Protein AF-0000000087154022 (afdb_homodimer)

Radius of gyration: 30.91 Å; Cα contacts (8 Å, |Δi|>4): 394; chains: 2; bounding box: 54×165×88 Å

Nearest PDB structures (foldseek):
  7bm8-assembly1_B  TM=8.061E-01  e=1.159E-06  Caulobacter vibrioides NA1000
  7nfu-assembly1_A  TM=8.076E-01  e=6.385E-06  Geobacillus thermoleovorans CCB_US3_UF5
  6sdk-assembly1_B  TM=8.048E-01  e=4.539E-06  Bacillus subtilis subsp. subtilis str. 168
  7bnk-assembly1_B  TM=8.200E-01  e=5.963E-06  Myxococcus xanthus DK 1622
  7bnr-assembly1_A  TM=8.023E-01  e=1.777E-05  Myxococcus xanthus DK 1622

Foldseek 3Di:
DPPPPPPPPPDPPPPPPPPPPPPPPPDDDFFDKDFFQQLQEDEDPVAPPDPDDDQDLQNVLVVCLVPNDPDAFEWEFDADPVRHGPSHIYGDDDVSVSVSVVVCVVVVNDPSRGTGMYGYDDPPPPSPPPPDVPVVPPPVPPPPPPD/DPPPPPPPPPPDPPPPPPPPPPPPPPDDDFFDKDFFQQLQEDEDPVAPPPPDDDDDLQNVLVVCLVPNDPDAFEWEFDADPVRHGPSHIYGDDDVSVSVSVVVCVVVVNDPSRGTGMYGYDDPPPPPPPPPDVPVVPPPVPPPPPPD

Structure (mmCIF, N/CA/C/O backbone):
data_AF-0000000087154022-model_v1
#
loop_
_entity.id
_entity.type
_entity.pdbx_description
1 polymer 'ParB-like N-terminal domain-containing protein'
#
loop_
_atom_site.group_PDB
_atom_site.id
_atom_site.type_symbol
_atom_site.label_atom_id
_atom_site.label_alt_id
_atom_site.label_comp_id
_atom_site.label_asym_id
_atom_site.label_entity_id
_atom_site.label_seq_id
_atom_site.pdbx_PDB_ins_code
_atom_site.Cartn_x
_atom_site.Cartn_y
_atom_site.Cartn_z
_atom_site.occupancy
_atom_site.B_iso_or_equiv
_atom_site.auth_seq_id
_atom_site.auth_comp_id
_atom_site.auth_asym_id
_atom_site.auth_atom_id
_atom_site.pdbx_PDB_model_num
ATOM 1 N N . MET A 1 1 ? -8.93 -79.75 -44.875 1 33.84 1 MET A N 1
ATOM 2 C CA . MET A 1 1 ? -8.398 -78.5 -45.312 1 33.84 1 MET A CA 1
ATOM 3 C C . MET A 1 1 ? -8.883 -77.375 -44.406 1 33.84 1 MET A C 1
ATOM 5 O O . MET A 1 1 ? -9.953 -76.75 -44.625 1 33.84 1 MET A O 1
ATOM 9 N N . PHE A 1 2 ? -8.703 -77.5 -43 1 45.97 2 PHE A N 1
ATOM 10 C CA . PHE A 1 2 ? -9.117 -76.75 -41.844 1 45.97 2 PHE A CA 1
ATOM 11 C C . PHE A 1 2 ? -8.492 -75.312 -41.875 1 45.97 2 PHE A C 1
ATOM 13 O O . PHE A 1 2 ? -7.277 -75.188 -41.719 1 45.97 2 PHE A O 1
ATOM 20 N N . SER A 1 3 ? -9.055 -74.438 -4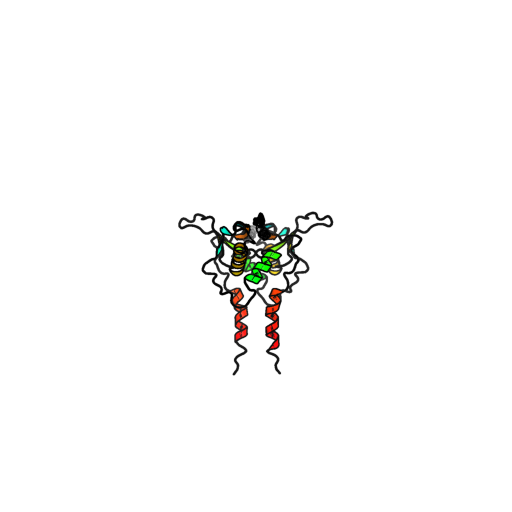2.781 1 42.81 3 SER A N 1
ATOM 21 C CA . SER A 1 3 ? -8.695 -73 -42.969 1 42.81 3 SER A CA 1
ATOM 22 C C . SER A 1 3 ? -8.703 -72.25 -41.625 1 42.81 3 SER A C 1
ATOM 24 O O . SER A 1 3 ? -9.734 -72.188 -40.969 1 42.81 3 SER A O 1
ATOM 26 N N . ASP A 1 4 ? -7.566 -72.312 -40.906 1 41 4 ASP A N 1
ATOM 27 C CA . ASP A 1 4 ? -7.211 -71.625 -39.688 1 41 4 ASP A CA 1
ATOM 28 C C . ASP A 1 4 ? -7.395 -70.062 -39.844 1 41 4 ASP A C 1
ATOM 30 O O . ASP A 1 4 ? -6.688 -69.438 -40.625 1 41 4 ASP A O 1
ATOM 34 N N . GLU A 1 5 ? -8.688 -69.625 -40.094 1 42.66 5 GLU A N 1
ATOM 35 C CA . GLU A 1 5 ? -8.922 -68.188 -40.125 1 42.66 5 GLU A CA 1
ATOM 36 C C . GLU A 1 5 ? -8.367 -67.5 -38.844 1 42.66 5 GLU A C 1
ATOM 38 O O . GLU A 1 5 ? -8.797 -67.812 -37.75 1 42.66 5 GLU A O 1
ATOM 43 N N . LEU A 1 6 ? -7.023 -67.375 -38.781 1 46.28 6 LEU A N 1
ATOM 44 C CA . LEU A 1 6 ? -6.348 -66.5 -37.781 1 46.28 6 LEU A CA 1
ATOM 45 C C . LEU A 1 6 ? -7.059 -65.125 -37.656 1 46.28 6 LEU A C 1
ATOM 47 O O . LEU A 1 6 ? -7.125 -64.375 -38.594 1 46.28 6 LEU A O 1
ATOM 51 N N . ARG A 1 7 ? -8.156 -65.062 -36.844 1 46.19 7 ARG A N 1
ATOM 52 C CA . ARG A 1 7 ? -8.781 -63.844 -36.438 1 46.19 7 ARG A CA 1
ATOM 53 C C . ARG A 1 7 ? -7.738 -62.844 -35.938 1 46.19 7 ARG A C 1
ATOM 55 O O . ARG A 1 7 ? -6.996 -63.125 -35 1 46.19 7 ARG A O 1
ATOM 62 N N . THR A 1 8 ? -7.141 -62.062 -36.875 1 45.94 8 THR A N 1
ATOM 63 C CA . THR A 1 8 ? -6.363 -60.875 -36.531 1 45.94 8 THR A CA 1
ATOM 64 C C . THR A 1 8 ? -7.066 -60.094 -35.438 1 45.94 8 THR A C 1
ATOM 66 O O . THR A 1 8 ? -8.219 -59.688 -35.594 1 45.94 8 THR A O 1
ATOM 69 N N . GLU A 1 9 ? -6.77 -60.375 -34.156 1 43.06 9 GLU A N 1
ATOM 70 C CA . GLU A 1 9 ? -7.176 -59.531 -33.062 1 43.06 9 GLU A CA 1
ATOM 71 C C . GLU A 1 9 ? -6.91 -58.062 -33.375 1 43.06 9 GLU A C 1
ATOM 73 O O . GLU A 1 9 ? -5.77 -57.656 -33.594 1 43.06 9 GLU A O 1
ATOM 78 N N . SER A 1 10 ? -7.84 -57.406 -34.156 1 44.88 10 SER A N 1
ATOM 79 C CA . SER A 1 10 ? -7.812 -55.969 -34.312 1 44.88 10 SER A CA 1
ATOM 80 C C . SER A 1 10 ? -7.406 -55.281 -33 1 44.88 10 SER A C 1
ATOM 82 O O . SER A 1 10 ? -7.953 -55.594 -31.953 1 44.88 10 SER A O 1
ATOM 84 N N . GLU A 1 11 ? -6.094 -54.906 -32.938 1 46.59 11 GLU A N 1
ATOM 85 C CA . GLU A 1 11 ? -5.578 -54.031 -31.906 1 46.59 11 GLU A CA 1
ATOM 86 C C . GLU A 1 11 ? -6.586 -52.938 -31.547 1 46.59 11 GLU A C 1
ATOM 88 O O . GLU A 1 11 ? -7.184 -52.344 -32.438 1 46.59 11 GLU 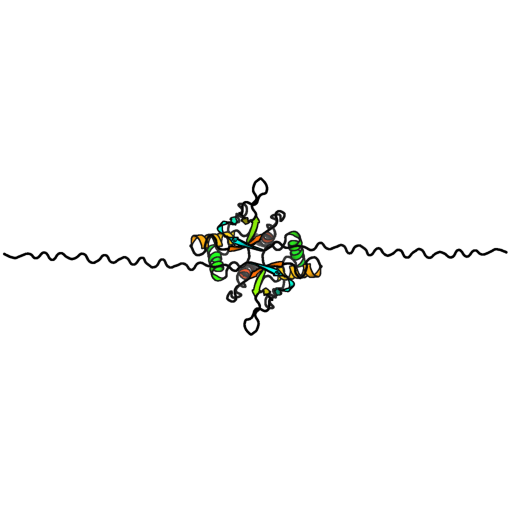A O 1
ATOM 93 N N . ALA A 1 12 ? -7.234 -53.031 -30.328 1 47.22 12 ALA A N 1
ATOM 94 C CA . ALA A 1 12 ? -8.102 -52.031 -29.703 1 47.22 12 ALA A CA 1
ATOM 95 C C . ALA A 1 12 ? -7.641 -50.625 -30.031 1 47.22 12 ALA A C 1
ATOM 97 O O . ALA A 1 12 ? -6.441 -50.375 -30.156 1 47.22 12 ALA A O 1
ATOM 98 N N . PRO A 1 13 ? -8.469 -49.875 -30.781 1 48.66 13 PRO A N 1
ATOM 99 C CA . PRO A 1 13 ? -8.117 -48.469 -31 1 48.66 13 PRO A CA 1
ATOM 100 C C . PRO A 1 13 ? -7.441 -47.812 -29.797 1 48.66 13 PRO A C 1
ATOM 102 O O . PRO A 1 13 ? -7.656 -48.25 -28.656 1 48.66 13 PRO A O 1
ATOM 105 N N . GLY A 1 14 ? -6.184 -47.375 -29.891 1 43.44 14 GLY A N 1
ATOM 106 C CA . GLY A 1 14 ? -5.453 -46.594 -28.906 1 43.44 14 GLY A CA 1
ATOM 107 C C . GLY A 1 14 ? -6.34 -45.656 -28.109 1 43.44 14 GLY A C 1
ATOM 108 O O . GLY A 1 14 ? -7.203 -45 -28.672 1 43.44 14 GLY A O 1
ATOM 109 N N . THR A 1 15 ? -6.918 -46.094 -26.984 1 45.91 15 THR A N 1
ATOM 110 C CA . THR A 1 15 ? -7.52 -45.125 -26.062 1 45.91 15 THR A CA 1
ATOM 111 C C . THR A 1 15 ? -6.75 -43.812 -26.062 1 45.91 15 THR A C 1
ATOM 113 O O . THR A 1 15 ? -5.566 -43.781 -25.734 1 45.91 15 THR A O 1
ATOM 116 N N . ARG A 1 16 ? -6.977 -42.938 -27.016 1 48.03 16 ARG A N 1
ATOM 117 C CA . ARG A 1 16 ? -6.469 -41.562 -26.844 1 48.03 16 ARG A CA 1
ATOM 118 C C . ARG A 1 16 ? -6.453 -41.188 -25.375 1 48.03 16 ARG A C 1
ATOM 120 O O . ARG A 1 16 ? -7.488 -41.219 -24.703 1 48.03 16 ARG A O 1
ATOM 127 N N . ARG A 1 17 ? -5.383 -41.5 -24.641 1 51.16 17 ARG A N 1
ATOM 128 C CA . ARG A 1 17 ? -5.273 -40.875 -23.344 1 51.16 17 ARG A CA 1
ATOM 129 C C . ARG A 1 17 ? -5.871 -39.469 -23.375 1 51.16 17 ARG A C 1
ATOM 131 O O . ARG A 1 17 ? -5.387 -38.594 -24.094 1 51.16 17 ARG A O 1
ATOM 138 N N . ARG A 1 18 ? -7.176 -39.25 -23.312 1 47.81 18 ARG A N 1
ATOM 139 C CA . ARG A 1 18 ? -7.73 -37.938 -23.047 1 47.81 18 ARG A CA 1
ATOM 140 C C . ARG A 1 18 ? -6.77 -37.094 -22.219 1 47.81 18 ARG A C 1
ATOM 142 O O . ARG A 1 18 ? -6.414 -37.469 -21.094 1 47.81 18 ARG A O 1
ATOM 149 N N . GLU A 1 19 ? -5.762 -36.406 -22.891 1 49.47 19 GLU A N 1
ATOM 150 C CA . GLU A 1 19 ? -5.031 -35.375 -22.141 1 49.47 19 GLU A CA 1
ATOM 151 C C . GLU A 1 19 ? -5.887 -34.781 -21.016 1 49.47 19 GLU A C 1
ATOM 153 O O . GLU A 1 19 ? -7.039 -34.406 -21.25 1 49.47 19 GLU A O 1
ATOM 158 N N . ALA A 1 20 ? -5.844 -35.375 -19.875 1 49.97 20 ALA A N 1
ATOM 159 C CA . ALA A 1 20 ? -6.512 -34.75 -18.719 1 49.97 20 ALA A CA 1
ATOM 160 C C . ALA A 1 20 ? -6.602 -33.25 -18.875 1 49.97 20 ALA A C 1
ATOM 162 O O . ALA A 1 20 ? -5.672 -32.594 -19.375 1 49.97 20 ALA A O 1
ATOM 163 N N . PRO A 1 21 ? -7.723 -32.625 -19.094 1 47.22 21 PRO A N 1
ATOM 164 C CA . PRO A 1 21 ? -7.801 -31.172 -19.141 1 47.22 21 PRO A CA 1
ATOM 165 C C . PRO A 1 21 ? -6.812 -30.5 -18.188 1 47.22 21 PRO A C 1
ATOM 167 O O . PRO A 1 21 ? -6.727 -30.875 -17.016 1 47.22 21 PRO A O 1
ATOM 170 N N . MET A 1 22 ? -5.547 -30.156 -18.531 1 47.22 22 MET A N 1
ATOM 171 C CA . MET A 1 22 ? -4.738 -29.281 -17.688 1 47.22 22 MET A CA 1
ATOM 172 C C . MET A 1 22 ? -5.621 -28.375 -16.844 1 47.22 22 MET A C 1
ATOM 174 O O . MET A 1 22 ? -6.512 -27.703 -17.375 1 47.22 22 MET A O 1
ATOM 178 N N . THR A 1 23 ? -6.094 -28.734 -15.742 1 50.97 23 THR A N 1
ATOM 179 C CA . THR A 1 23 ? -6.855 -27.906 -14.812 1 50.97 23 THR A CA 1
ATOM 180 C C . THR A 1 23 ? -6.461 -26.438 -14.953 1 50.97 23 THR A C 1
ATOM 182 O O . THR A 1 23 ? -5.289 -26.078 -14.82 1 50.97 23 THR A O 1
ATOM 185 N N . LYS A 1 24 ? -6.883 -25.672 -15.875 1 57.28 24 LYS A N 1
ATOM 186 C CA . LYS A 1 24 ? -6.734 -24.234 -16.109 1 57.28 24 LYS A CA 1
ATOM 187 C C . LYS A 1 24 ? -6.656 -23.469 -14.789 1 57.28 24 LYS A C 1
ATOM 189 O O . LYS A 1 24 ? -7.594 -23.5 -13.992 1 57.28 24 LYS A O 1
ATOM 194 N N . VAL A 1 25 ? -5.496 -23.422 -14.117 1 66.12 25 VAL A N 1
ATOM 195 C CA . VAL A 1 25 ? -5.348 -22.641 -12.898 1 66.12 25 VAL A CA 1
ATOM 196 C C . VAL A 1 25 ? -5.836 -21.219 -13.133 1 66.12 25 VAL A C 1
ATOM 198 O O . VAL A 1 25 ? -5.52 -20.609 -14.164 1 66.12 25 VAL A O 1
ATOM 201 N N . ASP A 1 26 ? -6.984 -20.875 -12.602 1 72.25 26 ASP A N 1
ATOM 202 C CA . ASP A 1 26 ? -7.535 -19.531 -12.688 1 72.25 26 ASP A CA 1
ATOM 203 C C . ASP A 1 26 ? -6.496 -18.484 -12.289 1 72.25 26 ASP A C 1
ATOM 205 O O . ASP A 1 26 ? -5.953 -18.531 -11.18 1 72.25 26 ASP A O 1
ATOM 209 N N . LYS A 1 27 ? -5.992 -17.719 -13.312 1 86.5 27 LYS A N 1
ATOM 210 C CA . LYS A 1 27 ? -5.035 -16.656 -13.031 1 86.5 27 LYS A CA 1
ATOM 211 C C . LYS A 1 27 ? -5.691 -15.516 -12.25 1 86.5 27 LYS A C 1
ATOM 213 O O . LYS A 1 27 ? -6.793 -15.078 -12.594 1 86.5 27 LYS A O 1
ATOM 218 N N . ILE A 1 28 ? -5.062 -15.18 -11.195 1 88.88 28 ILE A N 1
ATOM 219 C CA . ILE A 1 28 ? -5.629 -14.148 -10.328 1 88.88 28 ILE A CA 1
ATOM 220 C C . ILE A 1 28 ? -5.281 -12.766 -10.883 1 88.88 28 ILE A C 1
ATOM 222 O O . ILE A 1 28 ? -4.301 -12.617 -11.617 1 88.88 28 ILE A O 1
ATOM 226 N N . THR A 1 29 ? -6.188 -11.82 -10.617 1 92 29 THR A N 1
ATOM 227 C CA . THR A 1 29 ? -5.961 -10.398 -10.875 1 92 29 THR A CA 1
ATOM 228 C C . THR A 1 29 ? -5.922 -9.617 -9.562 1 92 29 THR A C 1
ATOM 230 O O . THR A 1 29 ? -6.836 -9.727 -8.742 1 92 29 THR A O 1
ATOM 233 N N . LEU A 1 30 ? -4.922 -8.898 -9.383 1 94.12 30 LEU A N 1
ATOM 234 C CA . LEU A 1 30 ? -4.785 -8.133 -8.148 1 94.12 30 LEU A CA 1
ATOM 235 C C . LEU A 1 30 ? -5.582 -6.832 -8.227 1 94.12 30 LEU A C 1
ATOM 237 O O . LEU A 1 30 ? -5.789 -6.293 -9.32 1 94.12 30 LEU A O 1
ATOM 241 N N . SER A 1 31 ? -6 -6.328 -7.059 1 94.5 31 SER A N 1
ATOM 242 C CA . SER A 1 31 ? -6.668 -5.031 -6.984 1 94.5 31 SER A CA 1
ATOM 243 C C . SER A 1 31 ? -5.754 -3.91 -7.465 1 94.5 31 SER A C 1
ATOM 245 O O . SER A 1 31 ? -4.559 -3.9 -7.156 1 94.5 31 SER A O 1
ATOM 247 N N . PRO A 1 32 ? -6.25 -3 -8.219 1 95.44 32 PRO A N 1
ATOM 248 C CA . PRO A 1 32 ? -5.422 -1.92 -8.758 1 95.44 32 PRO A CA 1
ATOM 249 C C . PRO A 1 32 ? -5.125 -0.829 -7.734 1 95.44 32 PRO A C 1
ATOM 251 O O . PRO A 1 32 ? -5.875 -0.669 -6.766 1 95.44 32 PRO A O 1
ATOM 254 N N . SER A 1 33 ? -4.047 -0.187 -7.953 1 96.75 33 SER A N 1
ATOM 255 C CA . SER A 1 33 ? -3.721 1.002 -7.172 1 96.75 33 SER A CA 1
ATOM 256 C C . SER A 1 33 ? -4.266 2.264 -7.832 1 96.75 33 SER A C 1
ATOM 258 O O . SER A 1 33 ? -4.441 2.307 -9.055 1 96.75 33 SER A O 1
ATOM 260 N N . ARG A 1 34 ? -4.625 3.25 -7.02 1 96.69 34 ARG A N 1
ATOM 261 C CA . ARG A 1 34 ? -5.117 4.539 -7.496 1 96.69 34 ARG A CA 1
ATOM 262 C C . ARG A 1 34 ? -4.777 5.652 -6.508 1 96.69 34 ARG A C 1
ATOM 264 O O . ARG A 1 34 ? -4.891 5.469 -5.297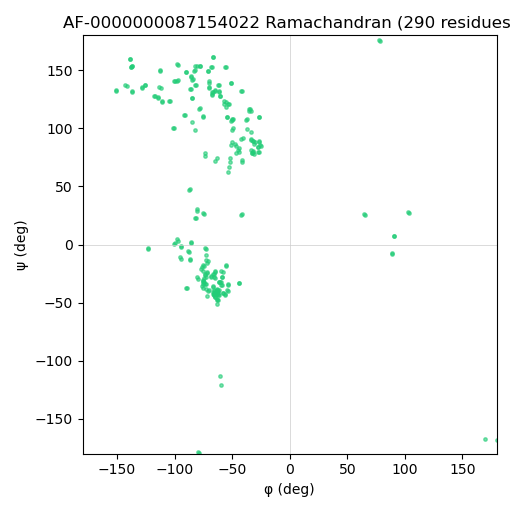 1 96.69 34 ARG A O 1
ATOM 271 N N . ASP A 1 35 ? -4.242 6.73 -7.012 1 98.12 35 ASP A N 1
ATOM 272 C CA . ASP A 1 35 ? -4.09 7.914 -6.176 1 98.12 35 ASP A CA 1
ATOM 273 C C . ASP A 1 35 ? -5.414 8.656 -6.027 1 98.12 35 ASP A C 1
ATOM 275 O O . ASP A 1 35 ? -5.98 9.133 -7.016 1 98.12 35 ASP A O 1
ATOM 279 N N . ILE A 1 36 ? -5.902 8.758 -4.906 1 98.19 36 ILE A N 1
ATOM 280 C CA . ILE A 1 36 ? -7.219 9.32 -4.637 1 98.19 36 ILE A CA 1
ATOM 281 C C . ILE A 1 36 ? -7.078 10.57 -3.77 1 98.19 36 ILE A C 1
ATOM 283 O O . ILE A 1 36 ? -6.395 10.547 -2.744 1 98.19 36 ILE A O 1
ATOM 287 N N . PRO A 1 37 ? -7.668 11.68 -4.203 1 98.5 37 PRO A N 1
ATOM 288 C CA . PRO A 1 37 ? -7.625 12.859 -3.332 1 98.5 37 PRO A CA 1
ATOM 289 C C . PRO A 1 37 ? -8.086 12.555 -1.909 1 98.5 37 PRO A C 1
ATOM 291 O O . PRO A 1 37 ? -9.062 11.828 -1.717 1 98.5 37 PRO A O 1
ATOM 294 N N . PHE A 1 38 ? -7.387 13.125 -0.925 1 98.06 38 PHE A N 1
ATOM 295 C CA . PHE A 1 38 ? -7.68 12.812 0.469 1 98.06 38 PHE A CA 1
ATOM 296 C C . PHE A 1 38 ? -9.125 13.156 0.813 1 98.06 38 PHE A C 1
ATOM 298 O O . PHE A 1 38 ? -9.773 12.438 1.574 1 98.06 38 PHE A O 1
ATOM 305 N N . ASN A 1 39 ? -9.656 14.18 0.262 1 98.06 39 ASN A N 1
ATOM 306 C CA . ASN A 1 39 ? -11 14.641 0.604 1 98.06 39 ASN A CA 1
ATOM 307 C C . ASN A 1 39 ? -12.07 13.711 0.031 1 98.06 39 ASN A C 1
ATOM 309 O O . ASN A 1 39 ? -13.258 13.898 0.288 1 98.06 39 ASN A O 1
ATOM 313 N N . LYS A 1 40 ? -11.688 12.711 -0.715 1 98.19 40 LYS A N 1
ATOM 314 C CA . LYS A 1 40 ? -12.625 11.703 -1.217 1 98.19 40 LYS A CA 1
ATOM 315 C C . LYS A 1 40 ? -12.57 10.438 -0.374 1 98.19 40 LYS A C 1
ATOM 317 O O . LYS A 1 40 ? -13.273 9.461 -0.659 1 98.19 40 LYS A O 1
ATOM 322 N N . LEU A 1 41 ? -11.75 10.43 0.626 1 97.25 41 LEU A N 1
ATOM 323 C CA . LEU A 1 41 ? -11.609 9.289 1.517 1 97.25 41 LEU A CA 1
ATOM 324 C C . LEU A 1 41 ? -12.391 9.5 2.811 1 97.25 41 LEU A C 1
ATOM 326 O O . LEU A 1 41 ? -12.398 10.609 3.355 1 97.25 41 LEU A O 1
ATOM 330 N N . VAL A 1 42 ? -13.023 8.398 3.283 1 94.44 42 VAL A N 1
ATOM 331 C CA . VAL A 1 42 ? -13.727 8.453 4.559 1 94.44 42 VAL A CA 1
ATOM 332 C C . VAL A 1 42 ? -13.422 7.191 5.367 1 94.44 42 VAL A C 1
ATOM 334 O O . VAL A 1 42 ? -13.398 6.086 4.82 1 94.44 42 VAL A O 1
ATOM 337 N N . LEU A 1 43 ? -13.078 7.406 6.605 1 91.38 43 LEU A N 1
ATOM 338 C CA . LEU A 1 43 ? -12.797 6.281 7.492 1 91.38 43 LEU A CA 1
ATOM 339 C C . LEU A 1 43 ? -14.078 5.52 7.824 1 91.38 43 LEU A C 1
ATOM 341 O O . LEU A 1 43 ? -15.102 6.129 8.141 1 91.38 43 LEU A O 1
ATOM 345 N N . SER A 1 44 ? -13.883 4.176 7.734 1 83.75 44 SER A N 1
ATOM 346 C CA . SER A 1 44 ? -15.047 3.377 8.102 1 83.75 44 SER A CA 1
ATOM 347 C C . SER A 1 44 ? -15.312 3.455 9.602 1 83.75 44 SER A C 1
ATOM 349 O O . SER A 1 44 ? -14.383 3.598 10.398 1 83.75 44 SER A O 1
ATOM 351 N N . GLN A 1 45 ? -16.562 3.533 9.984 1 68.44 45 GLN A N 1
ATOM 352 C CA . GLN A 1 45 ? -16.984 3.613 11.375 1 68.44 45 GLN A CA 1
ATOM 353 C C . GLN A 1 45 ? -16.5 2.402 12.164 1 68.44 45 GLN A C 1
ATOM 355 O O . GLN A 1 45 ? -16.344 2.479 13.391 1 68.44 45 GLN A O 1
ATOM 360 N N . SER A 1 46 ? -16.312 1.313 11.578 1 62.38 46 SER A N 1
ATOM 361 C CA . SER A 1 46 ? -15.891 0.09 12.25 1 62.38 46 SER A CA 1
ATOM 362 C C . SER A 1 46 ? -14.406 0.144 12.609 1 62.38 46 SER A C 1
ATOM 364 O O . SER A 1 46 ? -13.938 -0.635 13.445 1 62.38 46 SER A O 1
ATOM 366 N N . ASN A 1 47 ? -13.672 0.946 12.062 1 56.19 47 ASN A N 1
ATOM 367 C CA . ASN A 1 47 ? -12.234 1.017 12.305 1 56.19 47 ASN A CA 1
ATOM 368 C C . ASN A 1 47 ? -11.914 1.913 13.5 1 56.19 47 ASN A C 1
ATOM 370 O O . ASN A 1 47 ? -11.43 3.035 13.328 1 56.19 47 ASN A O 1
ATOM 374 N N . MET A 1 48 ? -12.641 1.686 14.586 1 52.22 48 MET A N 1
ATOM 375 C CA . MET A 1 48 ? -12.406 2.469 15.797 1 52.22 48 MET A CA 1
ATOM 376 C C . MET A 1 48 ? -11.234 1.911 16.594 1 52.22 48 MET A C 1
ATOM 378 O O . MET A 1 48 ? -11.422 1.274 17.625 1 52.22 48 MET A O 1
ATOM 382 N N . ARG A 1 49 ? -10.32 1.148 15.898 1 52.19 49 ARG A N 1
ATOM 383 C CA . ARG A 1 49 ? -9.344 0.666 16.875 1 52.19 49 ARG A CA 1
ATOM 384 C C . ARG A 1 49 ? -8.734 1.822 17.656 1 52.19 49 ARG A C 1
ATOM 386 O O . ARG A 1 49 ? -8.328 2.832 17.078 1 52.19 49 ARG A O 1
ATOM 393 N N . ARG A 1 50 ? -9.195 1.774 18.953 1 48.72 50 ARG A N 1
ATOM 394 C CA . ARG A 1 50 ? -8.656 2.666 19.969 1 48.72 50 ARG A CA 1
ATOM 395 C C . ARG A 1 50 ? -7.137 2.637 19.969 1 48.72 50 ARG A C 1
ATOM 397 O O . ARG A 1 50 ? -6.527 1.572 19.844 1 48.72 50 ARG A O 1
ATOM 404 N N . VAL A 1 51 ? -6.586 3.598 19.344 1 50.97 51 VAL A N 1
ATOM 405 C CA . VAL A 1 51 ? -5.141 3.771 19.422 1 50.97 51 VAL A CA 1
ATOM 406 C C . VAL A 1 51 ? -4.66 3.539 20.844 1 50.97 51 VAL A C 1
ATOM 408 O O . VAL A 1 51 ? -5.047 4.27 21.766 1 50.97 51 VAL A O 1
ATOM 411 N N . LYS A 1 52 ? -4.727 2.195 21.219 1 49.38 52 LYS A N 1
ATOM 412 C CA . LYS A 1 52 ? -4.121 2.127 22.547 1 49.38 52 LYS A CA 1
ATOM 413 C C . LYS A 1 52 ? -2.666 2.59 22.5 1 49.38 52 LYS A C 1
ATOM 415 O O . LYS A 1 52 ? -2.359 3.717 22.906 1 49.38 52 LYS A O 1
ATOM 420 N N . ALA A 1 53 ? -1.639 1.358 22.812 1 49.19 53 ALA A N 1
ATOM 421 C CA . ALA A 1 53 ? -0.195 1.333 23.031 1 49.19 53 ALA A CA 1
ATOM 422 C C . ALA A 1 53 ? 0.562 1.273 21.703 1 49.19 53 ALA A C 1
ATOM 424 O O . ALA A 1 53 ? 0.219 0.485 20.828 1 49.19 53 ALA A O 1
ATOM 425 N N . GLY A 1 54 ? 1.248 2.453 21.188 1 58.19 54 GLY A N 1
ATOM 426 C CA . GLY A 1 54 ? 2.143 2.535 20.047 1 58.19 54 GLY A CA 1
ATOM 427 C C . GLY A 1 54 ? 2.473 3.961 19.641 1 58.19 54 GLY A C 1
ATOM 428 O O . GLY A 1 54 ? 2.389 4.875 20.469 1 58.19 54 GLY A O 1
ATOM 429 N N . ILE A 1 55 ? 3.088 4.062 18.391 1 67 55 ILE A N 1
ATOM 430 C CA . ILE A 1 55 ? 3.428 5.367 17.828 1 67 55 ILE A CA 1
ATOM 431 C C . ILE A 1 55 ? 2.189 6.258 17.812 1 67 55 ILE A C 1
ATOM 433 O O . ILE A 1 55 ? 1.087 5.793 17.516 1 67 55 ILE A O 1
ATOM 437 N N . SER A 1 56 ? 2.357 7.273 18.453 1 87.56 56 SER A N 1
ATOM 438 C CA . SER A 1 56 ? 1.265 8.242 18.422 1 87.56 56 SER A CA 1
ATOM 439 C C . SER A 1 56 ? 0.917 8.641 16.984 1 87.56 56 SER A C 1
ATOM 441 O O . SER A 1 56 ? 1.724 8.453 16.078 1 87.56 56 SER A O 1
ATOM 443 N N . ILE A 1 57 ? -0.26 9.008 16.781 1 92.38 57 ILE A N 1
ATOM 444 C CA . ILE A 1 57 ? -0.712 9.516 15.492 1 92.38 57 ILE A CA 1
ATOM 445 C C . ILE A 1 57 ? 0.193 10.664 15.047 1 92.38 57 ILE A C 1
ATOM 447 O O . ILE A 1 57 ? 0.504 10.789 13.859 1 92.38 57 ILE A O 1
ATOM 451 N N . GLU A 1 58 ? 0.637 11.406 16.031 1 93.75 58 GLU A N 1
ATOM 452 C CA . GLU A 1 58 ? 1.524 12.531 15.75 1 93.75 58 GLU A CA 1
ATOM 453 C C . GLU A 1 58 ? 2.865 12.047 15.203 1 93.75 58 GLU A C 1
ATOM 455 O O . GLU A 1 58 ? 3.398 12.625 14.25 1 93.75 58 GLU A O 1
ATOM 460 N N . GLN A 1 59 ? 3.305 11.062 15.805 1 93.94 59 GLN A N 1
ATOM 461 C CA . GLN A 1 59 ? 4.57 10.5 15.352 1 93.94 59 GLN A CA 1
ATOM 462 C C . GLN A 1 59 ? 4.438 9.898 13.953 1 93.94 59 GLN A C 1
ATOM 464 O O . GLN A 1 59 ? 5.336 10.039 13.125 1 93.94 59 GLN A O 1
ATOM 469 N N . LEU A 1 60 ? 3.389 9.281 13.797 1 93.19 60 LEU A N 1
ATOM 470 C CA . LEU A 1 60 ? 3.146 8.719 12.477 1 93.19 60 LEU A CA 1
ATOM 471 C C . LEU A 1 60 ? 3.004 9.812 11.43 1 93.19 60 LEU A C 1
ATOM 473 O O . LEU A 1 60 ? 3.551 9.711 10.328 1 93.19 60 LEU A O 1
ATOM 477 N N . ALA A 1 61 ? 2.311 10.844 11.742 1 95.44 61 ALA A N 1
ATOM 478 C CA . ALA A 1 61 ? 2.16 11.984 10.844 1 95.44 61 ALA A CA 1
ATOM 479 C C . ALA A 1 61 ? 3.52 12.57 10.477 1 95.44 61 ALA A C 1
ATOM 481 O O . ALA A 1 61 ? 3.77 12.891 9.312 1 95.44 61 ALA A O 1
ATOM 482 N N . GLU A 1 62 ? 4.336 12.648 11.461 1 94.06 62 GLU A N 1
ATOM 483 C CA . GLU A 1 62 ? 5.672 13.18 11.211 1 94.06 62 GLU A CA 1
ATOM 484 C C . GLU A 1 62 ? 6.465 12.258 10.289 1 94.06 62 GLU A C 1
ATOM 486 O O . GLU A 1 62 ? 7.172 12.727 9.391 1 94.06 62 GLU A O 1
ATOM 491 N N . SER A 1 63 ? 6.289 10.969 10.523 1 93.06 63 SER A N 1
ATOM 492 C CA . SER A 1 63 ? 6.957 9.992 9.664 1 93.06 63 SER A CA 1
ATOM 493 C C . SER A 1 63 ? 6.48 10.117 8.219 1 93.06 63 SER A C 1
ATOM 495 O O . SER A 1 63 ? 7.289 10.102 7.293 1 93.06 63 SER A O 1
ATOM 497 N N . ILE A 1 64 ? 5.266 10.336 8.047 1 93.94 64 ILE A N 1
ATOM 498 C CA . ILE A 1 64 ? 4.688 10.445 6.707 1 93.94 64 ILE A CA 1
ATOM 499 C C . ILE A 1 64 ? 5.148 11.742 6.051 1 93.94 64 ILE A C 1
ATOM 501 O O . ILE A 1 64 ? 5.457 11.773 4.859 1 93.94 64 ILE A O 1
ATOM 505 N N . ALA A 1 65 ? 5.191 12.75 6.852 1 93.44 65 ALA A N 1
ATOM 506 C CA . ALA A 1 65 ? 5.652 14.039 6.328 1 93.44 65 ALA A CA 1
ATOM 507 C C . ALA A 1 65 ? 7.086 13.938 5.824 1 93.44 65 ALA A C 1
ATOM 509 O O . ALA A 1 65 ? 7.449 14.578 4.832 1 93.44 65 ALA A O 1
ATOM 510 N N . GLN A 1 66 ? 7.852 13.125 6.418 1 90.38 66 GLN A N 1
ATOM 511 C CA . GLN A 1 66 ? 9.266 13.031 6.09 1 90.38 66 GLN A CA 1
ATOM 512 C C . GLN A 1 66 ? 9.508 12.008 4.98 1 90.38 66 GLN A C 1
ATOM 514 O O . GLN A 1 66 ? 10.312 12.234 4.078 1 90.38 66 GLN A O 1
ATOM 519 N N . ARG A 1 67 ? 8.75 10.914 5.023 1 89.38 67 ARG A N 1
ATOM 520 C CA . ARG A 1 67 ?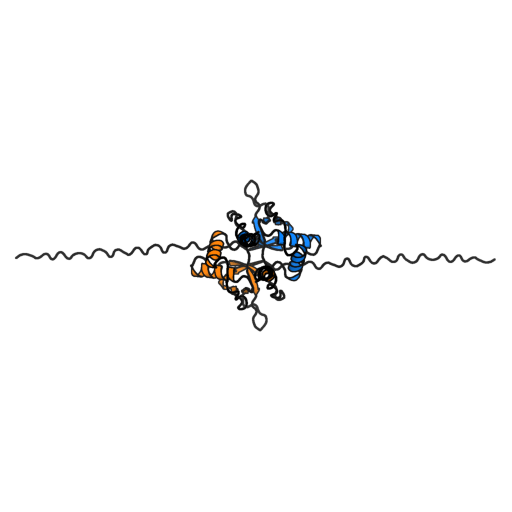 9.109 9.789 4.168 1 89.38 67 ARG A CA 1
ATOM 521 C C . ARG A 1 67 ? 7.941 9.406 3.26 1 89.38 67 ARG A C 1
ATOM 523 O O . ARG A 1 67 ? 8.07 8.516 2.418 1 89.38 67 ARG A O 1
ATOM 530 N N . SER A 1 68 ? 6.848 10.055 3.426 1 93.31 68 SER A N 1
ATOM 531 C CA . SER A 1 68 ? 5.633 9.727 2.686 1 93.31 68 SER A CA 1
ATOM 532 C C . SER A 1 68 ? 4.949 8.492 3.258 1 93.31 68 SER A C 1
ATOM 534 O O . SER A 1 68 ? 5.422 7.914 4.238 1 93.31 68 SER A O 1
ATOM 536 N N . LEU A 1 69 ? 3.842 8.195 2.725 1 93.06 69 LEU A N 1
ATOM 537 C CA . LEU A 1 69 ? 3.092 7 3.09 1 93.06 69 LEU A CA 1
ATOM 538 C C . LEU A 1 69 ? 3.736 5.754 2.496 1 93.06 69 LEU A C 1
ATOM 540 O O . LEU A 1 69 ? 3.67 5.535 1.283 1 93.06 69 LEU A O 1
ATOM 544 N N . LEU A 1 70 ? 4.305 4.926 3.264 1 87.56 70 LEU A N 1
ATOM 545 C CA . LEU A 1 70 ? 5.035 3.75 2.797 1 87.56 70 LEU A CA 1
ATOM 546 C C . LEU A 1 70 ? 4.074 2.646 2.369 1 87.56 70 LEU A C 1
ATOM 548 O O . LEU A 1 70 ? 4.371 1.886 1.444 1 87.56 70 LEU A O 1
ATOM 552 N N . GLN A 1 71 ? 3.029 2.594 3.09 1 89.69 71 GLN A N 1
ATOM 553 C CA . GLN A 1 71 ? 1.985 1.641 2.727 1 89.69 71 GLN A CA 1
ATOM 554 C C . GLN A 1 71 ? 0.712 2.359 2.289 1 89.69 71 GLN A C 1
ATOM 556 O O . GLN A 1 71 ? 0.312 3.352 2.902 1 89.69 71 GLN A O 1
ATOM 561 N N . SER A 1 72 ? 0.187 1.868 1.247 1 95.5 72 SER A N 1
ATOM 562 C CA . SER A 1 72 ? -1.045 2.453 0.728 1 95.5 72 SER A CA 1
ATOM 563 C C . SER A 1 72 ? -2.211 2.223 1.683 1 95.5 72 SER A C 1
ATOM 565 O O . SER A 1 72 ? -2.137 1.367 2.566 1 95.5 72 SER A O 1
ATOM 567 N N . LEU A 1 73 ? -3.25 2.988 1.534 1 94.5 73 LEU A N 1
ATOM 568 C CA . LEU A 1 73 ? -4.531 2.684 2.16 1 94.5 73 LEU A CA 1
ATOM 569 C C . LEU A 1 73 ? -5.336 1.713 1.304 1 94.5 73 LEU A C 1
ATOM 571 O O . LEU A 1 73 ? -5.316 1.797 0.074 1 94.5 73 LEU A O 1
ATOM 575 N N . ASN A 1 74 ? -6.012 0.82 1.95 1 93.06 74 ASN A N 1
ATOM 576 C CA . ASN A 1 74 ? -7.047 0.04 1.28 1 93.06 74 ASN A CA 1
ATOM 577 C C . ASN A 1 74 ? -8.391 0.765 1.29 1 93.06 74 ASN A C 1
ATOM 579 O O . ASN A 1 74 ? -8.805 1.292 2.322 1 93.06 74 ASN A O 1
ATOM 583 N N . VAL A 1 75 ? -8.992 0.75 0.112 1 94.75 75 VAL A N 1
ATOM 584 C CA . VAL A 1 75 ? -10.242 1.512 0.066 1 94.75 75 VAL A CA 1
ATOM 585 C C . VAL A 1 75 ? -11.289 0.742 -0.734 1 94.75 75 VAL A C 1
ATOM 587 O O . VAL A 1 75 ? -10.953 -0.151 -1.515 1 94.75 75 VAL A O 1
ATOM 590 N N . ARG A 1 76 ? -12.523 1.113 -0.495 1 92.81 76 ARG A N 1
ATOM 591 C CA . ARG A 1 76 ? -13.672 0.624 -1.246 1 92.81 76 ARG A CA 1
ATOM 592 C C . ARG A 1 76 ? -14.523 1.779 -1.757 1 92.81 76 ARG A C 1
ATOM 594 O O . ARG A 1 76 ? -14.781 2.738 -1.026 1 92.81 76 ARG A O 1
ATOM 601 N N . ALA A 1 77 ? -14.859 1.59 -2.965 1 94 77 ALA A N 1
ATOM 602 C CA . ALA A 1 77 ? -15.75 2.617 -3.502 1 94 77 ALA A CA 1
ATOM 603 C C . ALA A 1 77 ? -17.094 2.605 -2.783 1 94 77 ALA A C 1
ATOM 605 O O . ALA A 1 77 ? -17.672 1.54 -2.527 1 94 77 ALA A O 1
ATOM 606 N N . VAL A 1 78 ? -17.547 3.73 -2.4 1 93.25 78 VAL A N 1
ATOM 607 C CA . VAL A 1 78 ? -18.875 3.855 -1.8 1 93.25 78 VAL A CA 1
ATOM 608 C C . VAL A 1 78 ? -19.922 3.98 -2.896 1 93.25 78 VAL A C 1
ATOM 610 O O . VAL A 1 78 ? -19.781 4.793 -3.814 1 93.25 78 VAL A O 1
ATOM 613 N N . VAL A 1 79 ? -20.891 3.137 -2.834 1 91.44 79 VAL A N 1
ATOM 614 C CA . VAL A 1 79 ? -21.969 3.166 -3.826 1 91.44 79 VAL A CA 1
ATOM 615 C C . VAL A 1 79 ? -23.281 3.588 -3.164 1 91.44 79 VAL A C 1
ATOM 617 O O . VAL A 1 79 ? -23.469 3.387 -1.963 1 91.44 79 VAL A O 1
ATOM 620 N N . ASP A 1 80 ? -24.094 4.23 -3.92 1 91.31 80 ASP A N 1
ATOM 621 C CA . ASP A 1 80 ? -25.391 4.621 -3.398 1 91.31 80 ASP A CA 1
ATOM 622 C C . ASP A 1 80 ? -26.375 3.443 -3.404 1 91.31 80 ASP A C 1
ATOM 624 O O . ASP A 1 80 ? -25.969 2.309 -3.686 1 91.31 80 ASP A O 1
ATOM 628 N N . ALA A 1 81 ? -27.562 3.707 -2.975 1 90.69 81 ALA A N 1
ATOM 629 C CA . ALA A 1 81 ? -28.594 2.674 -2.832 1 90.69 81 ALA A CA 1
ATOM 630 C C . ALA A 1 81 ? -28.859 1.986 -4.168 1 90.69 81 ALA A C 1
ATOM 632 O O . ALA A 1 81 ? -29.266 0.822 -4.199 1 90.69 81 ALA A O 1
ATOM 633 N N . GLU A 1 82 ? -28.578 2.621 -5.27 1 90.94 82 GLU A N 1
ATOM 634 C CA . GLU A 1 82 ? -28.828 2.08 -6.605 1 90.94 82 GLU A CA 1
ATOM 635 C C . GLU A 1 82 ? -27.578 1.393 -7.16 1 90.94 82 GLU A C 1
ATOM 637 O O . GLU A 1 82 ? -27.609 0.828 -8.258 1 90.94 82 GLU A O 1
ATOM 642 N N . GLY A 1 83 ? -26.484 1.393 -6.422 1 87.12 83 GLY A N 1
ATOM 643 C CA . GLY A 1 83 ? -25.266 0.735 -6.852 1 87.12 83 GLY A CA 1
ATOM 644 C C . GLY A 1 83 ? -24.344 1.645 -7.645 1 87.12 83 GLY A C 1
ATOM 645 O O . GLY A 1 83 ? -23.359 1.188 -8.219 1 87.12 83 GLY A O 1
ATOM 646 N N . ASN A 1 84 ? -24.734 2.916 -7.668 1 89.38 84 ASN A N 1
ATOM 647 C CA . ASN A 1 84 ? -23.906 3.867 -8.406 1 89.38 84 ASN A CA 1
ATOM 648 C C . ASN A 1 84 ? -22.766 4.41 -7.543 1 89.38 84 ASN A C 1
ATOM 650 O O . ASN A 1 84 ? -22.953 4.648 -6.348 1 89.38 84 ASN A O 1
ATOM 654 N N . ALA A 1 85 ? -21.656 4.637 -8.219 1 89.31 85 ALA A N 1
ATOM 655 C CA . ALA A 1 85 ? -20.5 5.176 -7.512 1 89.31 85 ALA A CA 1
ATOM 656 C C . ALA A 1 85 ? -20.766 6.609 -7.051 1 89.31 85 ALA A C 1
ATOM 658 O O . ALA A 1 85 ? -21.266 7.434 -7.816 1 89.31 85 ALA A O 1
ATOM 659 N N . THR A 1 86 ? -20.5 6.934 -5.777 1 93.25 86 THR A N 1
ATOM 660 C CA . THR A 1 86 ? -20.688 8.266 -5.215 1 93.25 86 THR A CA 1
ATOM 661 C C . THR A 1 86 ? -19.453 9.133 -5.449 1 93.25 86 THR A C 1
ATOM 663 O O . THR A 1 86 ? -19.5 10.352 -5.266 1 93.25 86 THR A O 1
ATOM 666 N N . GLY A 1 87 ? -18.344 8.484 -5.859 1 94.31 87 GLY A N 1
ATOM 667 C CA . GLY A 1 87 ? -17.094 9.203 -5.973 1 94.31 87 GLY A CA 1
ATOM 668 C C . GLY A 1 87 ? -16.281 9.203 -4.684 1 94.31 87 GLY A C 1
ATOM 669 O O . GLY A 1 87 ? -15.148 9.688 -4.656 1 94.31 87 GLY A O 1
ATOM 670 N N . MET A 1 88 ? -16.906 8.703 -3.664 1 96.44 88 MET A N 1
ATOM 671 C CA . MET A 1 88 ? -16.234 8.578 -2.375 1 96.44 88 MET A CA 1
ATOM 672 C C . MET A 1 88 ? -15.688 7.172 -2.176 1 96.44 88 MET A C 1
ATOM 674 O O . MET A 1 88 ? -16.141 6.227 -2.814 1 96.44 88 MET A O 1
ATOM 678 N N . TYR A 1 89 ? -14.695 7.117 -1.368 1 96.12 89 TYR A N 1
ATOM 679 C CA . TYR A 1 89 ? -14.086 5.844 -1.008 1 96.12 89 TYR A CA 1
ATOM 680 C C . TYR A 1 89 ? -14.039 5.668 0.506 1 96.12 89 TYR A C 1
ATOM 682 O O . TYR A 1 89 ? -13.719 6.609 1.236 1 96.12 89 TYR A O 1
ATOM 690 N N . GLU A 1 90 ? -14.359 4.5 0.925 1 93.88 90 GLU A N 1
ATOM 691 C CA . GLU A 1 90 ? -14.273 4.172 2.346 1 93.88 90 GLU A CA 1
ATOM 692 C C . GLU A 1 90 ? -12.969 3.447 2.668 1 93.88 90 GLU A C 1
ATOM 694 O O . GLU A 1 90 ? -12.484 2.646 1.867 1 93.88 90 GLU A O 1
ATOM 699 N N . VAL A 1 91 ? -12.383 3.756 3.807 1 93.5 91 VAL A N 1
ATOM 700 C CA . VAL A 1 91 ? -11.188 3.098 4.336 1 93.5 91 VAL A CA 1
ATOM 701 C C . VAL A 1 91 ? -11.586 2.102 5.422 1 93.5 91 VAL A C 1
ATOM 703 O O . VAL A 1 91 ? -11.781 2.48 6.578 1 93.5 91 VAL A O 1
ATOM 706 N N . PRO A 1 92 ? -11.641 0.853 5.082 1 86.88 92 PRO A N 1
ATOM 707 C CA . PRO A 1 92 ? -12.094 -0.13 6.07 1 86.88 92 PRO A CA 1
ATOM 708 C C . PRO A 1 92 ? -11.039 -0.431 7.133 1 86.88 92 PRO A C 1
ATOM 710 O O . PRO A 1 92 ? -11.375 -0.801 8.258 1 86.88 92 PRO A O 1
ATOM 713 N N . ALA A 1 93 ? -9.727 -0.351 6.719 1 83 93 ALA A N 1
ATOM 714 C CA . ALA A 1 93 ? -8.594 -0.574 7.613 1 83 93 ALA A CA 1
ATOM 715 C C . ALA A 1 93 ? -7.484 0.447 7.359 1 83 93 ALA A C 1
ATOM 717 O O . ALA A 1 93 ? -7.43 1.063 6.293 1 83 93 ALA A O 1
ATOM 718 N N . GLY A 1 94 ? -6.707 0.714 8.398 1 86 94 GLY A N 1
ATOM 719 C CA . GLY A 1 94 ? -5.672 1.729 8.281 1 86 94 GLY A CA 1
ATOM 720 C C . GLY A 1 94 ? -6.039 3.037 8.953 1 86 94 GLY A C 1
ATOM 721 O O . GLY A 1 94 ? -5.586 4.105 8.539 1 86 94 GLY A O 1
ATOM 722 N N . GLY A 1 95 ? -6.809 2.99 9.891 1 88.38 95 GLY A N 1
ATOM 723 C CA . GLY A 1 95 ? -7.297 4.164 10.602 1 88.38 95 GLY A CA 1
ATOM 724 C C . GLY A 1 95 ? -6.18 5.062 11.102 1 88.38 95 GLY A C 1
ATOM 725 O O . GLY A 1 95 ? -6.297 6.289 11.062 1 88.38 95 GLY A O 1
ATOM 726 N N . ARG A 1 96 ? -5.113 4.492 11.594 1 89.69 96 ARG A N 1
ATOM 727 C CA . ARG A 1 96 ? -4.016 5.309 12.094 1 89.69 96 ARG A CA 1
ATOM 728 C C . ARG A 1 96 ? -3.359 6.102 10.969 1 89.69 96 ARG A C 1
ATOM 730 O O . ARG A 1 96 ? -3.027 7.277 11.141 1 89.69 96 ARG A O 1
ATOM 737 N N . ARG A 1 97 ? -3.154 5.43 9.867 1 93.38 97 ARG A N 1
ATOM 738 C CA . ARG A 1 97 ? -2.594 6.129 8.711 1 93.38 97 ARG A CA 1
ATOM 739 C C . ARG A 1 97 ? -3.533 7.23 8.227 1 93.38 97 ARG A C 1
ATOM 741 O O . ARG A 1 97 ? -3.094 8.344 7.93 1 93.38 97 ARG A O 1
ATOM 748 N N . TYR A 1 98 ? -4.809 6.934 8.25 1 94.5 98 TYR A N 1
ATOM 749 C CA . TYR A 1 98 ? -5.801 7.926 7.84 1 94.5 98 TYR A CA 1
ATOM 750 C C . TYR A 1 98 ? -5.773 9.133 8.766 1 94.5 98 TYR A C 1
ATOM 752 O O . TYR A 1 98 ? -5.75 10.281 8.305 1 94.5 98 TYR A O 1
ATOM 760 N N . ARG A 1 99 ? -5.766 8.891 10.008 1 93.81 99 ARG A N 1
ATOM 761 C CA . ARG A 1 99 ? -5.789 9.961 11 1 93.81 99 ARG A CA 1
ATOM 762 C C . ARG A 1 99 ? -4.5 10.773 10.953 1 93.81 99 ARG A C 1
ATOM 764 O O . ARG A 1 99 ? -4.52 11.984 11.203 1 93.81 99 ARG A O 1
ATOM 771 N N . ALA A 1 100 ? -3.449 10.078 10.703 1 95.5 100 ALA A N 1
ATOM 772 C CA . ALA A 1 100 ? -2.191 10.797 10.539 1 95.5 100 ALA A CA 1
ATOM 773 C C . ALA A 1 100 ? -2.266 11.773 9.359 1 95.5 100 ALA A C 1
ATOM 775 O O . ALA A 1 100 ? -1.811 12.914 9.461 1 95.5 100 ALA A O 1
ATOM 776 N N . LEU A 1 101 ? -2.818 11.336 8.273 1 96.75 101 LEU A N 1
ATOM 777 C CA . LEU A 1 101 ? -3.01 12.211 7.125 1 96.75 101 LEU A CA 1
ATOM 778 C C . LEU A 1 101 ? -3.963 13.352 7.461 1 96.75 101 LEU A C 1
ATOM 780 O O . LEU A 1 101 ? -3.729 14.5 7.066 1 96.75 101 LEU A O 1
ATOM 784 N N . GLU A 1 102 ? -4.992 12.992 8.148 1 96 102 GLU A N 1
ATOM 785 C CA . GLU A 1 102 ? -5.941 14.008 8.602 1 96 102 GLU A CA 1
ATOM 786 C C . GLU A 1 102 ? -5.246 15.086 9.43 1 96 102 GLU A C 1
ATOM 788 O O . GLU A 1 102 ? -5.512 16.281 9.25 1 96 102 GLU A O 1
ATOM 793 N N . LEU A 1 103 ? -4.375 14.672 10.273 1 95.56 103 LEU A N 1
ATOM 794 C CA . LEU A 1 103 ? -3.627 15.602 11.109 1 95.56 103 LEU A CA 1
ATOM 795 C C . LEU A 1 103 ? -2.76 16.516 10.258 1 95.56 103 LEU A C 1
ATOM 797 O O . LEU A 1 103 ? -2.689 17.734 10.516 1 95.56 103 LEU A O 1
ATOM 801 N N . LEU A 1 104 ? -2.135 15.969 9.258 1 97.12 104 LEU A N 1
ATOM 802 C CA . LEU A 1 104 ? -1.299 16.766 8.367 1 97.12 104 LEU A CA 1
ATOM 803 C C . LEU A 1 104 ? -2.133 17.812 7.633 1 97.12 104 LEU A C 1
ATOM 805 O O . LEU A 1 104 ? -1.685 18.938 7.43 1 97.12 104 LEU A O 1
ATOM 809 N N . VAL A 1 105 ? -3.322 17.438 7.238 1 96.94 105 VAL A N 1
ATOM 810 C CA . VAL A 1 105 ? -4.227 18.375 6.586 1 96.94 105 VAL A CA 1
ATOM 811 C C . VAL A 1 105 ? -4.621 19.484 7.566 1 96.94 105 VAL A C 1
ATOM 813 O O . VAL A 1 105 ? -4.598 20.672 7.223 1 96.94 105 VAL A O 1
ATOM 816 N N . LYS A 1 106 ? -4.957 19.094 8.773 1 95.88 106 LYS A N 1
ATOM 817 C CA . LYS A 1 106 ? -5.34 20.047 9.805 1 95.88 106 LYS A CA 1
ATOM 818 C C . LYS A 1 106 ? -4.207 21.031 10.094 1 95.88 106 LYS A C 1
ATOM 820 O O . LYS A 1 106 ? -4.449 22.203 10.375 1 95.88 106 LYS A O 1
ATOM 825 N N . GLN A 1 107 ? -3.037 20.594 9.977 1 95.06 107 GLN A N 1
ATOM 826 C CA . GLN A 1 107 ? -1.855 21.422 10.242 1 95.06 107 GLN A CA 1
ATOM 827 C C . GLN A 1 107 ? -1.458 22.219 9 1 95.06 107 GLN A C 1
ATOM 829 O O . GLN A 1 107 ? -0.431 22.906 9 1 95.06 107 GLN A O 1
ATOM 834 N N . LYS A 1 108 ? -2.232 22.062 7.973 1 95.38 108 LYS A N 1
ATOM 835 C CA . LYS A 1 108 ? -2.027 22.781 6.715 1 95.38 108 LYS A CA 1
ATOM 836 C C . LYS A 1 108 ? -0.715 22.359 6.059 1 95.38 108 LYS A C 1
ATOM 838 O O . LYS A 1 108 ? -0.106 23.156 5.328 1 95.38 108 LYS A O 1
ATOM 843 N N . ARG A 1 109 ? -0.279 21.141 6.371 1 95.62 109 ARG A N 1
ATOM 844 C CA . ARG A 1 109 ? 0.943 20.594 5.785 1 95.62 109 ARG A CA 1
ATOM 845 C C . ARG A 1 109 ? 0.631 19.75 4.559 1 95.62 109 ARG A C 1
ATOM 847 O O . ARG A 1 109 ? 1.538 19.359 3.822 1 95.62 109 ARG A O 1
ATOM 854 N N . MET A 1 110 ? -0.574 19.484 4.418 1 95.69 110 MET A N 1
ATOM 855 C CA . MET A 1 110 ? -1.042 18.703 3.273 1 95.69 110 MET A CA 1
ATOM 856 C C . MET A 1 110 ? -2.377 19.234 2.762 1 95.69 110 MET A C 1
ATOM 858 O O . MET A 1 110 ? -3.262 19.578 3.553 1 95.69 110 MET A O 1
ATOM 862 N N . ALA A 1 111 ? -2.459 19.328 1.464 1 96.75 111 ALA A N 1
ATOM 863 C CA . ALA A 1 111 ? -3.73 19.766 0.89 1 96.75 111 ALA A CA 1
ATOM 864 C C . ALA A 1 111 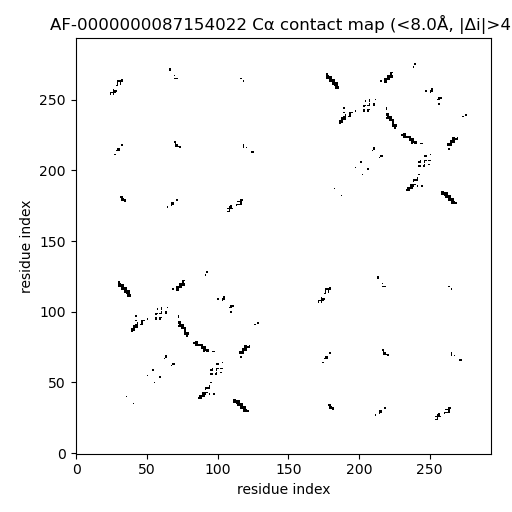? -4.797 18.688 1.044 1 96.75 111 ALA A C 1
ATOM 866 O O . ALA A 1 111 ? -4.496 17.484 0.996 1 96.75 111 ALA A O 1
ATOM 867 N N . LYS A 1 112 ? -6.016 19.094 1.174 1 96.5 112 LYS A N 1
ATOM 868 C CA . LYS A 1 112 ? -7.125 18.141 1.245 1 96.5 112 LYS A CA 1
ATOM 869 C C . LYS A 1 112 ? -7.273 17.375 -0.064 1 96.5 112 LYS A C 1
ATOM 871 O O . LYS A 1 112 ? -7.832 16.266 -0.083 1 96.5 112 LYS A O 1
ATOM 876 N N . THR A 1 113 ? -6.781 17.953 -1.104 1 97 113 THR A N 1
ATOM 877 C CA . THR A 1 113 ? -6.926 17.344 -2.42 1 97 113 THR A CA 1
ATOM 878 C C . THR A 1 113 ? -5.668 16.562 -2.797 1 97 113 THR A C 1
ATOM 880 O O . THR A 1 113 ? -5.559 16.062 -3.912 1 97 113 THR A O 1
ATOM 883 N N . GLN A 1 114 ? -4.668 16.5 -1.877 1 96.62 114 GLN A N 1
ATOM 884 C CA . GLN A 1 114 ? -3.461 15.711 -2.133 1 96.62 114 GLN A CA 1
ATOM 885 C C . GLN A 1 114 ? -3.803 14.266 -2.465 1 96.62 114 GLN A C 1
ATOM 887 O O . GLN A 1 114 ? -4.551 13.617 -1.732 1 96.62 114 GLN A O 1
ATOM 892 N N . PRO A 1 115 ? -3.352 13.82 -3.639 1 97.69 115 PRO A N 1
ATOM 893 C CA . PRO A 1 115 ? -3.566 12.406 -3.951 1 97.69 115 PRO A CA 1
ATOM 894 C C . PRO A 1 115 ? -2.881 11.469 -2.957 1 97.69 115 PRO A C 1
ATOM 896 O O . PRO A 1 115 ? -1.705 11.664 -2.633 1 97.69 115 PRO A O 1
ATOM 899 N N . VAL A 1 116 ? -3.586 10.523 -2.482 1 98 116 VAL A N 1
ATOM 900 C CA . VAL A 1 116 ? -3.121 9.508 -1.545 1 98 116 VAL A CA 1
ATOM 901 C C . VAL A 1 116 ? -3.053 8.148 -2.242 1 98 116 VAL A C 1
ATOM 903 O O . VAL A 1 116 ? -4.023 7.719 -2.875 1 98 116 VAL A O 1
ATOM 906 N N . PRO A 1 117 ? -1.904 7.527 -2.234 1 97.62 117 PRO A N 1
ATOM 907 C CA . PRO A 1 117 ? -1.838 6.191 -2.824 1 97.62 117 PRO A CA 1
ATOM 908 C C . PRO A 1 117 ? -2.762 5.191 -2.129 1 97.62 117 PRO A C 1
ATOM 910 O O . PRO A 1 117 ? -2.662 4.996 -0.914 1 97.62 117 PRO A O 1
ATOM 913 N N . CYS A 1 118 ? -3.602 4.5 -2.883 1 97.62 118 CYS A N 1
ATOM 914 C CA . CYS A 1 118 ? -4.578 3.553 -2.355 1 97.62 118 CYS A CA 1
ATOM 915 C C . CYS A 1 118 ? -4.617 2.287 -3.203 1 97.62 118 CYS A C 1
ATOM 917 O O . CYS A 1 118 ? -4.195 2.295 -4.359 1 97.62 118 CYS A O 1
ATOM 919 N N . VAL A 1 119 ? -4.988 1.265 -2.604 1 96.38 119 VAL A N 1
ATOM 920 C CA . VAL A 1 119 ? -5.414 0.057 -3.305 1 96.38 119 VAL A CA 1
ATOM 921 C C . VAL A 1 119 ? -6.934 -0.062 -3.25 1 96.38 119 VAL A C 1
ATOM 923 O O . VAL A 1 119 ? -7.527 -0.038 -2.17 1 96.38 119 VAL A O 1
ATOM 926 N N . VAL A 1 120 ? -7.539 -0.144 -4.402 1 95.44 120 VAL A N 1
ATOM 927 C CA . VAL A 1 120 ? -9 -0.188 -4.473 1 95.44 120 VAL A CA 1
ATOM 928 C C . VAL A 1 120 ? -9.477 -1.639 -4.445 1 95.44 120 VAL A C 1
ATOM 930 O O . VAL A 1 120 ? -9.227 -2.396 -5.387 1 95.44 120 VAL A O 1
ATOM 933 N N . LEU A 1 121 ? -10.078 -1.918 -3.377 1 90.56 121 LEU A N 1
ATOM 934 C CA . LEU A 1 121 ? -10.578 -3.277 -3.197 1 90.56 121 LEU A CA 1
ATOM 935 C C . LEU A 1 121 ? -11.914 -3.465 -3.902 1 90.56 121 LEU A C 1
ATOM 937 O O . LEU A 1 121 ? -12.75 -2.553 -3.922 1 90.56 121 LEU A O 1
ATOM 941 N N . GLY A 1 122 ? -12.023 -4.633 -4.57 1 79.88 122 GLY A N 1
ATOM 942 C CA . GLY A 1 122 ? -13.289 -4.938 -5.227 1 79.88 122 GLY A CA 1
ATOM 943 C C . GLY A 1 122 ? -14.422 -5.188 -4.25 1 79.88 122 GLY A C 1
ATOM 944 O O . GLY A 1 122 ? -14.195 -5.328 -3.047 1 79.88 122 GLY A O 1
ATOM 945 N N . ALA A 1 123 ? -15.688 -4.922 -4.695 1 60.62 123 ALA A N 1
ATOM 946 C CA . ALA A 1 123 ? -16.906 -5.086 -3.908 1 60.62 123 ALA A CA 1
ATOM 947 C C . ALA A 1 123 ? -16.891 -6.406 -3.139 1 60.62 123 ALA A C 1
ATOM 949 O O . ALA A 1 123 ? -17.406 -6.484 -2.021 1 60.62 123 ALA A O 1
ATOM 950 N N . GLY A 1 124 ? -16.312 -7.426 -3.66 1 54.59 124 GLY A N 1
ATOM 951 C CA . GLY A 1 124 ? -16.422 -8.719 -3.006 1 54.59 124 GLY A CA 1
ATOM 952 C C . GLY A 1 124 ? -15.336 -8.953 -1.966 1 54.59 124 GLY A C 1
ATOM 953 O O . GLY A 1 124 ? -15.242 -10.039 -1.39 1 54.59 124 GLY A O 1
ATOM 954 N N . SER A 1 125 ? -14.383 -8.078 -1.832 1 53.28 125 SER A N 1
ATOM 955 C CA . SER A 1 125 ? -13.297 -8.359 -0.897 1 53.28 125 SER A CA 1
ATOM 956 C C . SER A 1 125 ? -13.758 -8.195 0.547 1 53.28 125 SER A C 1
ATOM 958 O O . SER A 1 125 ? -14.195 -7.113 0.947 1 53.28 125 SER A O 1
ATOM 960 N N . ALA A 1 126 ? -14.477 -9.188 1.099 1 42.12 126 ALA A N 1
ATOM 961 C CA . ALA A 1 126 ? -14.93 -9.188 2.486 1 42.12 126 ALA A CA 1
ATOM 962 C C . ALA A 1 126 ? -13.836 -8.688 3.422 1 42.12 126 ALA A C 1
ATOM 964 O O . ALA A 1 126 ? -12.648 -8.883 3.162 1 42.12 126 ALA A O 1
ATOM 965 N N . ASN A 1 127 ? -14.164 -7.766 4.332 1 44.81 127 ASN A N 1
ATOM 966 C CA . ASN A 1 127 ? -13.453 -7.129 5.441 1 44.81 127 ASN A CA 1
ATOM 967 C C . ASN A 1 127 ? -12.633 -8.141 6.238 1 44.81 127 ASN A C 1
ATOM 969 O O . ASN A 1 127 ? -13.055 -8.578 7.309 1 44.81 127 ASN A O 1
ATOM 973 N N . ARG A 1 128 ? -12.164 -9.25 5.793 1 40 128 ARG A N 1
ATOM 974 C CA . ARG A 1 128 ? -11.633 -10.094 6.859 1 40 128 ARG A CA 1
ATOM 975 C C . ARG A 1 128 ? -10.297 -9.562 7.359 1 40 128 ARG A C 1
ATOM 977 O O . ARG A 1 128 ? -9.234 -10.094 7 1 40 128 ARG A O 1
ATOM 984 N N . GLU A 1 129 ? -10.086 -8.398 7.23 1 40.38 129 GLU A N 1
ATOM 985 C CA . GLU A 1 129 ? -8.758 -8.016 7.691 1 40.38 129 GLU A CA 1
ATOM 986 C C . GLU A 1 129 ? -8.531 -8.453 9.141 1 40.38 129 GLU A C 1
ATOM 988 O O . GLU A 1 129 ? -7.48 -8.164 9.719 1 40.38 129 GLU A O 1
ATOM 993 N N . HIS A 1 130 ? -9.57 -8.773 9.977 1 38.41 130 HIS A N 1
ATOM 994 C CA . HIS A 1 130 ? -9.375 -8.562 11.406 1 38.41 130 HIS A CA 1
ATOM 995 C C . HIS A 1 130 ? -8.242 -9.43 11.945 1 38.41 130 HIS A C 1
ATOM 997 O O . HIS A 1 130 ? -7.59 -9.07 12.922 1 38.41 130 HIS A O 1
ATOM 1003 N N . GLY A 1 131 ? -8.133 -10.742 11.68 1 32.84 131 GLY A N 1
ATOM 1004 C CA . GLY A 1 131 ? -7.754 -11.68 12.727 1 32.84 131 GLY A CA 1
ATOM 1005 C C . GLY A 1 131 ? -6.262 -11.711 12.992 1 32.84 131 GLY A C 1
ATOM 1006 O O . GLY A 1 131 ? -5.801 -12.43 13.875 1 32.84 131 GLY A O 1
ATOM 1007 N N . SER A 1 132 ? -5.461 -11.414 11.922 1 35.88 132 SER A N 1
ATOM 1008 C CA . SER A 1 132 ? -4.172 -12.008 12.242 1 35.88 132 SER A CA 1
ATOM 1009 C C . SER A 1 132 ? -3.455 -11.211 13.328 1 35.88 132 SER A C 1
ATOM 1011 O O . SER A 1 132 ? -2.344 -11.562 13.734 1 35.88 132 SER A O 1
ATOM 1013 N N . ARG A 1 133 ? -3.75 -9.977 13.453 1 33.84 133 ARG A N 1
ATOM 1014 C CA . ARG A 1 133 ? -2.881 -9.328 14.43 1 33.84 133 ARG A CA 1
ATOM 1015 C C . ARG A 1 133 ? -3.121 -9.875 15.828 1 33.84 133 ARG A C 1
ATOM 1017 O O . ARG A 1 133 ? -2.465 -9.453 16.781 1 33.84 133 ARG A O 1
ATOM 1024 N N . SER A 1 134 ? -4.352 -10.406 16.078 1 32.44 134 SER A N 1
ATOM 1025 C CA . SER A 1 134 ? -4.691 -10.68 17.469 1 32.44 134 SER A CA 1
ATOM 1026 C C . SER A 1 134 ? -3.789 -11.766 18.062 1 32.44 134 SER A C 1
ATOM 1028 O O . SER A 1 134 ? -3.771 -11.977 19.266 1 32.44 134 SER A O 1
ATOM 1030 N N . LYS A 1 135 ? -3.314 -12.672 17.188 1 32.97 135 LYS A N 1
ATOM 1031 C CA . LYS A 1 135 ? -2.811 -13.828 17.906 1 32.97 135 LYS A CA 1
ATOM 1032 C C . LYS A 1 135 ? -1.5 -13.5 18.625 1 32.97 135 LYS A C 1
ATOM 1034 O O . LYS A 1 135 ? -0.958 -14.336 19.359 1 32.97 135 LYS A O 1
ATOM 1039 N N . LEU A 1 136 ? -0.911 -12.438 18.25 1 33.94 136 LEU A N 1
ATOM 1040 C CA . LEU A 1 136 ? 0.337 -12.25 18.984 1 33.94 136 LEU A CA 1
ATOM 1041 C C . LEU A 1 136 ? 0.068 -11.742 20.406 1 33.94 136 LEU A C 1
ATOM 1043 O O . LEU A 1 136 ? 0.984 -11.656 21.219 1 33.94 136 LEU A O 1
ATOM 1047 N N . ARG A 1 137 ? -1.159 -11.195 20.562 1 34.12 137 ARG A N 1
ATOM 1048 C CA . ARG A 1 137 ? -1.332 -10.617 21.891 1 34.12 137 ARG A CA 1
ATOM 1049 C C . ARG A 1 137 ? -1.495 -11.711 22.953 1 34.12 137 ARG A C 1
ATOM 1051 O O . ARG A 1 137 ? -1.177 -11.5 24.125 1 34.12 137 ARG A O 1
ATOM 1058 N N . ASN A 1 138 ? -2.141 -12.805 22.562 1 32.12 138 ASN A N 1
ATOM 1059 C CA . ASN A 1 138 ? -2.697 -13.547 23.688 1 32.12 138 ASN A CA 1
ATOM 1060 C C . ASN A 1 138 ? -1.61 -14.289 24.469 1 32.12 138 ASN A C 1
ATOM 1062 O O . ASN A 1 138 ? -1.877 -14.867 25.516 1 32.12 138 ASN A O 1
ATOM 1066 N N . ARG A 1 139 ? -0.498 -14.695 23.828 1 33 139 ARG A N 1
ATOM 1067 C CA . ARG A 1 139 ? 0.245 -15.633 24.672 1 33 139 ARG A CA 1
ATOM 1068 C C . ARG A 1 139 ? 0.916 -14.906 25.828 1 33 139 ARG A C 1
ATOM 1070 O O . ARG A 1 139 ? 1.553 -15.539 26.672 1 33 139 ARG A O 1
ATOM 1077 N N . ARG A 1 140 ? 0.902 -13.578 25.797 1 33.84 140 ARG A N 1
ATOM 1078 C CA . ARG A 1 140 ? 1.649 -13.055 26.938 1 33.84 140 ARG A CA 1
ATOM 1079 C C . ARG A 1 140 ? 0.884 -13.258 28.234 1 33.84 140 ARG A C 1
ATOM 1081 O O . ARG A 1 140 ? 1.46 -13.172 29.312 1 33.84 140 ARG A O 1
ATOM 1088 N N . GLY A 1 141 ? -0.487 -13.375 28.125 1 32.34 141 GLY A N 1
ATOM 1089 C CA . GLY A 1 141 ? -1.14 -13.297 29.422 1 32.34 141 GLY A CA 1
ATOM 1090 C C . GLY A 1 141 ? -0.851 -14.5 30.297 1 32.34 141 GLY A C 1
ATOM 1091 O O . GLY A 1 141 ? -1.262 -14.531 31.469 1 32.34 141 GLY A O 1
ATOM 1092 N N . TRP A 1 142 ? -0.568 -15.719 29.703 1 34 142 TRP A N 1
ATOM 1093 C CA . TRP A 1 142 ? -0.801 -16.812 30.625 1 34 142 TRP A CA 1
ATOM 1094 C C . TRP A 1 142 ? 0.31 -16.891 31.672 1 34 142 TRP A C 1
ATOM 1096 O O . TRP A 1 142 ? 0.15 -17.531 32.719 1 34 142 TRP A O 1
ATOM 1106 N N . ARG A 1 143 ? 1.571 -16.516 31.328 1 33.75 143 ARG A N 1
ATOM 1107 C CA . ARG A 1 143 ? 2.516 -17.078 32.281 1 33.75 143 ARG A CA 1
ATOM 1108 C C . ARG A 1 143 ? 2.471 -16.312 33.594 1 33.75 143 ARG A C 1
ATOM 1110 O O . ARG A 1 143 ? 3.199 -16.641 34.531 1 33.75 143 ARG A O 1
ATOM 1117 N N . ALA A 1 144 ? 2.033 -15.094 33.594 1 30.97 144 ALA A N 1
ATOM 1118 C CA . ALA A 1 144 ? 2.51 -14.391 34.781 1 30.97 144 ALA A CA 1
ATOM 1119 C C . ALA A 1 144 ? 1.799 -14.891 36.031 1 30.97 144 ALA A C 1
ATOM 1121 O O . ALA A 1 144 ? 2.303 -14.727 37.156 1 30.97 144 ALA A O 1
ATOM 1122 N N . ASN A 1 145 ? 0.466 -15.055 35.938 1 28.55 145 ASN A N 1
ATOM 1123 C CA . ASN A 1 145 ? -0.112 -14.914 37.25 1 28.55 145 ASN A CA 1
ATOM 1124 C C . ASN A 1 145 ? 0.033 -16.188 38.062 1 28.55 145 ASN A C 1
ATOM 1126 O O . ASN A 1 145 ? -0.81 -17.078 38 1 28.55 145 ASN A O 1
ATOM 1130 N N . SER A 1 146 ? 1.065 -17.078 37.875 1 30.05 146 SER A N 1
ATOM 1131 C CA . SER A 1 146 ? 1.067 -18.031 38.969 1 30.05 146 SER A CA 1
ATOM 1132 C C . SER A 1 146 ? 1.177 -17.312 40.312 1 30.05 146 SER A C 1
ATOM 1134 O O . SER A 1 146 ? 1.965 -16.375 40.469 1 30.05 146 SER A O 1
ATOM 1136 N N . PRO A 1 147 ? 0.146 -17.516 41.219 1 28.44 147 PRO A N 1
ATOM 1137 C CA . PRO A 1 147 ? 0.276 -17.094 42.625 1 28.44 147 PRO A CA 1
ATOM 1138 C C . PRO A 1 147 ? 1.607 -17.516 43.219 1 28.44 147 PRO A C 1
ATOM 1140 O O . PRO A 1 147 ? 2.262 -18.438 42.75 1 28.44 147 PRO A O 1
ATOM 1143 N N . MET B 1 1 ? 7.66 87.438 25.312 1 33.94 1 MET B N 1
ATOM 1144 C CA . MET B 1 1 ? 6.75 86.812 24.359 1 33.94 1 MET B CA 1
ATOM 1145 C C . MET B 1 1 ? 7.246 85.438 23.984 1 33.94 1 MET B C 1
ATOM 1147 O O . MET B 1 1 ? 8.07 85.25 23.094 1 33.94 1 MET B O 1
ATOM 1151 N N . PHE B 1 2 ? 7.48 84.5 25.031 1 45.84 2 PHE B N 1
ATOM 1152 C CA . PHE B 1 2 ? 8.023 83.188 25.094 1 45.84 2 PHE B CA 1
ATOM 1153 C C . PHE B 1 2 ? 7.137 82.188 24.344 1 45.84 2 PHE B C 1
ATOM 1155 O O . PHE B 1 2 ? 6.023 81.875 24.766 1 45.84 2 PHE B O 1
ATOM 1162 N N . SER B 1 3 ? 7.164 82.312 22.938 1 43.09 3 SER B N 1
ATOM 1163 C CA . SER B 1 3 ? 6.461 81.438 22 1 43.09 3 SER B CA 1
ATOM 1164 C C . SER B 1 3 ? 6.73 80 22.297 1 43.09 3 SER B C 1
ATOM 1166 O O . SER B 1 3 ? 7.883 79.562 22.281 1 43.09 3 SER B O 1
ATOM 1168 N N . ASP B 1 4 ? 5.918 79.375 23.188 1 41 4 ASP B N 1
ATOM 1169 C CA . ASP B 1 4 ? 5.816 78 23.547 1 41 4 ASP B CA 1
ATOM 1170 C C . ASP B 1 4 ? 5.621 77.125 22.312 1 41 4 ASP B C 1
ATOM 1172 O O . ASP B 1 4 ? 4.602 77.188 21.625 1 41 4 ASP B O 1
ATOM 1176 N N . GLU B 1 5 ? 6.676 77.062 21.422 1 43.09 5 GLU B N 1
ATOM 1177 C CA . GLU B 1 5 ? 6.629 76.125 20.297 1 43.09 5 GLU B CA 1
ATOM 1178 C C . GLU B 1 5 ? 6.309 74.75 20.766 1 43.09 5 GLU B C 1
ATOM 1180 O O . GLU B 1 5 ? 7.086 74.125 21.516 1 43.09 5 GLU B O 1
ATOM 1185 N N . LEU B 1 6 ? 5.051 74.5 21.203 1 46.22 6 LEU B N 1
ATOM 1186 C CA . LEU B 1 6 ? 4.551 73.125 21.422 1 46.22 6 LEU B CA 1
ATOM 1187 C C . LEU B 1 6 ? 4.938 72.188 20.281 1 46.22 6 LEU B C 1
ATOM 1189 O O . LEU B 1 6 ? 4.488 72.375 19.141 1 46.22 6 LEU B O 1
ATOM 1193 N N . ARG B 1 7 ? 6.188 71.688 20.266 1 45.38 7 ARG B N 1
ATOM 1194 C CA . ARG B 1 7 ? 6.598 70.625 19.359 1 45.38 7 ARG B CA 1
ATOM 1195 C C . ARG B 1 7 ? 5.582 69.5 19.344 1 45.38 7 ARG B C 1
ATOM 1197 O O . ARG B 1 7 ? 5.293 68.875 20.391 1 45.38 7 ARG B O 1
ATOM 1204 N N . THR B 1 8 ? 4.527 69.625 18.516 1 46.47 8 THR B N 1
ATOM 1205 C CA . THR B 1 8 ? 3.676 68.5 18.188 1 46.47 8 THR B CA 1
ATOM 1206 C C . THR B 1 8 ? 4.512 67.25 17.969 1 46.47 8 THR B C 1
ATOM 1208 O O . THR B 1 8 ? 5.41 67.25 17.125 1 46.47 8 THR B O 1
ATOM 1211 N N . GLU B 1 9 ? 4.738 66.438 19.047 1 42.81 9 GLU B N 1
ATOM 1212 C CA . GLU B 1 9 ? 5.301 65.125 18.922 1 42.81 9 GLU B CA 1
ATOM 1213 C C . GLU B 1 9 ? 4.641 64.312 17.797 1 42.81 9 GLU B C 1
ATOM 1215 O O . GLU B 1 9 ? 3.428 64.125 17.812 1 42.81 9 GLU B O 1
ATOM 1220 N N . SER B 1 10 ? 5.066 64.625 16.516 1 44.56 10 SER B N 1
ATOM 1221 C CA . SER B 1 10 ? 4.691 63.75 15.398 1 44.56 10 SER B CA 1
ATOM 1222 C C . SER B 1 10 ? 4.613 62.312 15.828 1 44.56 10 SER B C 1
ATOM 1224 O O . SER B 1 10 ? 5.539 61.781 16.453 1 44.56 10 SER B O 1
ATOM 1226 N N . GLU B 1 11 ? 3.365 61.875 16.141 1 45.5 11 GLU B N 1
ATOM 1227 C CA . GLU B 1 11 ? 3.09 60.469 16.328 1 45.5 11 GLU B CA 1
ATOM 1228 C C . GLU B 1 11 ? 3.883 59.625 15.328 1 45.5 11 GLU B C 1
ATOM 1230 O O . GLU B 1 11 ? 3.945 59.938 14.141 1 45.5 11 GLU B O 1
ATOM 1235 N N . ALA B 1 12 ? 4.98 58.875 15.82 1 46.44 12 ALA B N 1
ATOM 1236 C CA . ALA B 1 12 ? 5.77 57.906 15.086 1 46.44 12 ALA B CA 1
ATOM 1237 C C . ALA B 1 12 ? 4.902 57.125 14.102 1 46.44 12 ALA B C 1
ATOM 1239 O O . ALA B 1 12 ? 3.721 56.875 14.367 1 46.44 12 ALA B O 1
ATOM 1240 N N . PRO B 1 13 ? 5.156 57.281 12.781 1 48.75 13 PRO B N 1
ATOM 1241 C CA . PRO B 1 13 ? 4.426 56.438 11.82 1 48.75 13 PRO B CA 1
ATOM 1242 C C . PRO B 1 13 ? 4.141 55.031 12.359 1 48.75 13 PRO B C 1
ATOM 1244 O O . PRO B 1 13 ? 4.879 54.531 13.211 1 48.75 13 PRO B O 1
ATOM 1247 N N . GLY B 1 14 ? 2.879 54.625 12.539 1 43.56 14 GLY B N 1
ATOM 1248 C CA . GLY B 1 14 ? 2.441 53.281 12.875 1 43.56 14 GLY B CA 1
ATOM 1249 C C . GLY B 1 14 ? 3.344 52.219 12.305 1 43.56 14 GLY B C 1
ATOM 1250 O O . GLY B 1 14 ? 3.729 52.281 11.133 1 43.56 14 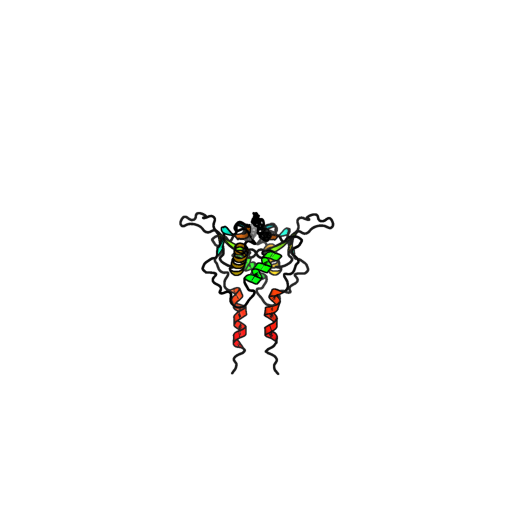GLY B O 1
ATOM 1251 N N . THR B 1 15 ? 4.414 51.781 13.008 1 45.91 15 THR B N 1
ATOM 1252 C CA . THR B 1 15 ? 5.117 50.562 12.633 1 45.91 15 THR B CA 1
ATOM 1253 C C . THR B 1 15 ? 4.152 49.531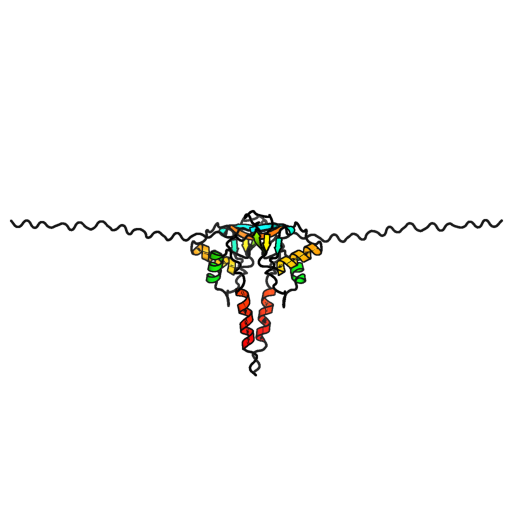 12.039 1 45.91 15 THR B C 1
ATOM 1255 O O . THR B 1 15 ? 3.229 49.094 12.727 1 45.91 15 THR B O 1
ATOM 1258 N N . ARG B 1 16 ? 3.762 49.656 10.781 1 47.88 16 ARG B N 1
ATOM 1259 C CA . ARG B 1 16 ? 3.088 48.5 10.172 1 47.88 16 ARG B CA 1
ATOM 1260 C C . ARG B 1 16 ? 3.592 47.219 10.766 1 47.88 16 ARG B C 1
ATOM 1262 O O . ARG B 1 16 ? 4.793 46.906 10.734 1 47.88 16 ARG B O 1
ATOM 1269 N N . ARG B 1 17 ? 2.994 46.75 11.867 1 50.06 17 ARG B N 1
ATOM 1270 C CA . ARG B 1 17 ? 3.287 45.344 12.234 1 50.06 17 ARG B CA 1
ATOM 1271 C C . ARG B 1 17 ? 3.559 44.5 10.992 1 50.06 17 ARG B C 1
ATOM 1273 O O . ARG B 1 17 ? 2.674 44.344 10.156 1 50.06 17 ARG B O 1
ATOM 1280 N N . ARG B 1 18 ? 4.719 44.562 10.375 1 47.41 18 ARG B N 1
ATOM 1281 C CA . ARG B 1 18 ? 5.082 43.562 9.383 1 47.41 18 ARG B CA 1
ATOM 1282 C C . ARG B 1 18 ? 4.379 42.219 9.656 1 47.41 18 ARG B C 1
ATOM 1284 O O . ARG B 1 18 ? 4.555 41.625 10.727 1 47.41 18 ARG B O 1
ATOM 1291 N N . GLU B 1 19 ? 3.084 42.062 9.18 1 49.81 19 GLU B N 1
ATOM 1292 C CA . GLU B 1 19 ? 2.523 40.719 9.211 1 49.81 19 GLU B CA 1
ATOM 1293 C C . GLU B 1 19 ? 3.621 39.656 9.148 1 49.81 19 GLU B C 1
ATOM 1295 O O . GLU B 1 19 ? 4.516 39.719 8.305 1 49.81 19 GLU B O 1
ATOM 1300 N N . ALA B 1 20 ? 4.125 39.25 10.266 1 50.09 20 ALA B N 1
ATOM 1301 C CA . ALA B 1 20 ? 5.062 38.125 10.289 1 50.09 20 ALA B CA 1
ATOM 1302 C C . ALA B 1 20 ? 4.824 37.188 9.102 1 50.09 20 ALA B C 1
ATOM 1304 O O . ALA B 1 20 ? 3.676 36.969 8.719 1 50.09 20 ALA B O 1
ATOM 1305 N N . PRO B 1 21 ? 5.672 37.094 8.117 1 47.19 21 PRO B N 1
ATOM 1306 C CA . PRO B 1 21 ? 5.465 36.125 7.051 1 47.19 21 PRO B CA 1
ATOM 1307 C C . PRO B 1 21 ? 4.805 34.844 7.543 1 47.19 21 PRO B C 1
ATOM 1309 O O . PRO B 1 21 ? 5.223 34.281 8.555 1 47.19 21 PRO B O 1
ATOM 1312 N N . MET B 1 22 ? 3.449 34.656 7.566 1 46.81 22 MET B N 1
ATOM 1313 C CA . MET B 1 22 ? 2.883 33.312 7.785 1 46.81 22 MET B CA 1
ATOM 1314 C C . MET B 1 22 ? 3.867 32.219 7.363 1 46.81 22 MET B C 1
ATOM 1316 O O . MET B 1 22 ? 4.402 32.25 6.254 1 46.81 22 MET B O 1
ATOM 1320 N N . THR B 1 23 ? 4.758 31.797 8.125 1 50.94 23 THR B N 1
ATOM 1321 C CA . THR B 1 23 ? 5.664 30.688 7.844 1 50.94 23 THR B CA 1
ATOM 1322 C C . THR B 1 23 ? 5.031 29.703 6.875 1 50.94 23 THR B C 1
ATOM 1324 O O . THR B 1 23 ? 3.943 29.172 7.133 1 50.94 23 THR B O 1
ATOM 1327 N N . LYS B 1 24 ? 4.973 29.859 5.621 1 57.28 24 LYS B N 1
ATOM 1328 C CA . LYS B 1 24 ? 4.535 29 4.527 1 57.28 24 LYS B CA 1
ATOM 1329 C C . LYS B 1 24 ? 4.801 27.531 4.844 1 57.28 24 LYS B C 1
ATOM 1331 O O . LYS B 1 24 ? 5.953 27.141 5.047 1 57.28 24 LYS B O 1
ATOM 1336 N N . VAL B 1 25 ? 3.971 26.859 5.641 1 65.88 25 VAL B N 1
ATOM 1337 C CA . VAL B 1 25 ? 4.137 25.438 5.906 1 65.88 25 VAL B CA 1
ATOM 1338 C C . VAL B 1 25 ? 4.293 24.688 4.59 1 65.88 25 VAL B C 1
ATOM 1340 O O . VAL B 1 25 ? 3.562 24.938 3.629 1 65.88 25 VAL B O 1
ATOM 1343 N N . ASP B 1 26 ? 5.488 24.25 4.309 1 72.44 26 ASP B N 1
ATOM 1344 C CA . ASP B 1 26 ? 5.77 23.453 3.121 1 72.44 26 ASP B CA 1
ATOM 1345 C C . ASP B 1 26 ? 4.789 22.281 2.996 1 72.44 26 ASP B C 1
ATOM 1347 O O . ASP B 1 26 ? 4.672 21.469 3.908 1 72.44 26 ASP B O 1
ATOM 1351 N N . LYS B 1 27 ? 3.852 22.391 2.008 1 86.75 27 LYS B N 1
ATOM 1352 C CA . LYS B 1 27 ? 2.902 21.312 1.769 1 86.75 27 LYS B CA 1
ATOM 1353 C C . LYS B 1 27 ? 3.609 20.078 1.233 1 86.75 27 LYS B C 1
ATOM 1355 O O . LYS B 1 27 ? 4.457 20.172 0.344 1 86.75 27 LYS B O 1
ATOM 1360 N N . ILE B 1 28 ? 3.33 19 1.856 1 89.06 28 ILE B N 1
ATOM 1361 C CA . ILE B 1 28 ? 3.998 17.75 1.474 1 89.06 28 ILE B CA 1
ATOM 1362 C C . ILE B 1 28 ? 3.283 17.125 0.275 1 89.06 28 ILE B C 1
ATOM 1364 O O . ILE B 1 28 ? 2.1 17.391 0.047 1 89.06 28 ILE B O 1
ATOM 1368 N N . THR B 1 29 ? 4.078 16.422 -0.539 1 92.25 29 THR B N 1
ATOM 1369 C CA . THR B 1 29 ? 3.576 15.586 -1.622 1 92.25 29 THR B CA 1
ATOM 1370 C C . THR B 1 29 ? 3.873 14.117 -1.35 1 92.25 29 THR B C 1
ATOM 1372 O O . THR B 1 29 ? 5.02 13.75 -1.092 1 92.25 29 THR B O 1
ATOM 1375 N N . LEU B 1 30 ? 2.895 13.344 -1.386 1 94.19 30 LEU B N 1
ATOM 1376 C CA . LEU B 1 30 ? 3.076 11.922 -1.113 1 94.19 30 LEU B CA 1
ATOM 1377 C C . LEU B 1 30 ? 3.596 11.195 -2.348 1 94.19 30 LEU B C 1
ATOM 1379 O O . LEU B 1 30 ? 3.342 11.617 -3.477 1 94.19 30 LEU B O 1
ATOM 1383 N N . SER B 1 31 ? 4.301 10.078 -2.111 1 94.56 31 SER B N 1
ATOM 1384 C CA . SER B 1 31 ? 4.758 9.219 -3.203 1 94.56 31 SER B CA 1
ATOM 1385 C C . SER B 1 31 ? 3.578 8.648 -3.98 1 94.56 31 SER B C 1
ATOM 1387 O O . SER B 1 31 ? 2.574 8.242 -3.389 1 94.56 31 SER B O 1
ATOM 1389 N N . PRO B 1 32 ? 3.65 8.625 -5.27 1 95.44 32 PRO B N 1
ATOM 1390 C CA . PRO B 1 32 ? 2.537 8.133 -6.082 1 95.44 32 PRO B CA 1
ATOM 1391 C C . PRO B 1 32 ? 2.449 6.609 -6.109 1 95.44 32 PRO B C 1
ATOM 1393 O O . PRO B 1 32 ? 3.449 5.926 -5.875 1 95.44 32 PRO B O 1
ATOM 1396 N N . SER B 1 33 ? 1.272 6.16 -6.324 1 96.75 33 SER B N 1
ATOM 1397 C CA . SER B 1 33 ? 1.058 4.738 -6.562 1 96.75 33 SER B CA 1
ATOM 1398 C C . SER B 1 33 ? 1.156 4.402 -8.047 1 96.75 33 SER B C 1
ATOM 1400 O O . SER B 1 33 ? 0.905 5.258 -8.898 1 96.75 33 SER B O 1
ATOM 1402 N N . ARG B 1 34 ? 1.62 3.201 -8.352 1 96.69 34 ARG B N 1
ATOM 1403 C CA . ARG B 1 34 ? 1.722 2.713 -9.727 1 96.69 34 ARG B CA 1
ATOM 1404 C C . ARG B 1 34 ? 1.583 1.195 -9.773 1 96.69 34 ARG B C 1
ATOM 1406 O O . ARG B 1 34 ? 2.127 0.487 -8.93 1 96.69 34 ARG B O 1
ATOM 1413 N N . ASP B 1 35 ? 0.762 0.718 -10.672 1 98.12 35 ASP B N 1
ATOM 1414 C CA . ASP B 1 35 ? 0.729 -0.719 -10.93 1 98.12 35 ASP B CA 1
ATOM 1415 C C . ASP B 1 35 ? 1.897 -1.145 -11.812 1 98.12 35 ASP B C 1
ATOM 1417 O O . ASP B 1 35 ? 2.008 -0.703 -12.961 1 98.12 35 ASP B O 1
ATOM 1421 N N . ILE B 1 36 ? 2.723 -1.925 -11.344 1 98.12 36 ILE B N 1
ATOM 1422 C CA . ILE B 1 36 ? 3.953 -2.311 -12.023 1 98.12 36 ILE B CA 1
ATOM 1423 C C . ILE B 1 36 ? 3.936 -3.811 -12.312 1 98.12 36 ILE B C 1
ATOM 1425 O O . ILE B 1 36 ? 3.654 -4.617 -11.422 1 98.12 36 ILE B O 1
ATOM 1429 N N . PRO B 1 37 ? 4.176 -4.188 -13.562 1 98.5 37 PRO B N 1
ATOM 1430 C CA . PRO B 1 37 ? 4.258 -5.625 -13.836 1 98.5 37 PRO B CA 1
ATOM 1431 C C . PRO B 1 37 ? 5.219 -6.352 -12.898 1 98.5 37 PRO B C 1
ATOM 1433 O O . PRO B 1 37 ? 6.301 -5.836 -12.602 1 98.5 37 PRO B O 1
ATOM 1436 N N . PHE B 1 38 ? 4.824 -7.543 -12.453 1 98.06 38 PHE B N 1
ATOM 1437 C CA . PHE B 1 38 ? 5.613 -8.266 -11.461 1 98.06 38 PHE B CA 1
ATOM 1438 C C . PHE B 1 38 ? 7.02 -8.539 -11.984 1 98.06 38 PHE B C 1
ATOM 1440 O O . PHE B 1 38 ? 7.988 -8.477 -11.227 1 98.06 38 PHE B O 1
ATOM 1447 N N . ASN B 1 39 ? 7.172 -8.773 -13.227 1 98.12 39 ASN B N 1
ATOM 1448 C CA . ASN B 1 39 ? 8.469 -9.133 -13.781 1 98.12 39 ASN B CA 1
ATOM 1449 C C . ASN B 1 39 ? 9.406 -7.93 -13.844 1 98.12 39 ASN B C 1
ATOM 1451 O O . ASN B 1 39 ? 10.578 -8.062 -14.211 1 98.12 39 ASN B O 1
ATOM 1455 N N . LYS B 1 40 ? 8.945 -6.773 -13.484 1 98.19 40 LYS B N 1
ATOM 1456 C CA . LYS B 1 40 ? 9.789 -5.586 -13.406 1 98.19 40 LYS B CA 1
ATOM 1457 C C . LYS B 1 40 ? 10.211 -5.309 -11.969 1 98.19 40 LYS B C 1
ATOM 1459 O O . LYS B 1 40 ? 10.914 -4.332 -11.703 1 98.19 40 LYS B O 1
ATOM 1464 N N . LEU B 1 41 ? 9.805 -6.129 -11.062 1 97.25 41 LEU B N 1
ATOM 1465 C CA . LEU B 1 41 ? 10.141 -5.98 -9.656 1 97.25 41 LEU B CA 1
ATOM 1466 C C . LEU B 1 41 ? 11.273 -6.922 -9.266 1 97.25 41 LEU B C 1
ATOM 1468 O O . LEU B 1 41 ? 11.312 -8.078 -9.703 1 97.25 41 LEU B O 1
ATOM 1472 N N . VAL B 1 42 ? 12.18 -6.395 -8.414 1 94.44 42 VAL B N 1
ATOM 1473 C CA . VAL B 1 42 ? 13.266 -7.223 -7.898 1 94.44 42 VAL B CA 1
ATOM 1474 C C . VAL B 1 42 ? 13.445 -6.961 -6.402 1 94.44 42 VAL B C 1
ATOM 1476 O O . VAL B 1 42 ? 13.406 -5.809 -5.961 1 94.44 42 VAL B O 1
ATOM 1479 N N . LEU B 1 43 ? 13.516 -8.031 -5.668 1 91.44 43 LEU B N 1
ATOM 1480 C CA . LEU B 1 43 ? 13.719 -7.914 -4.23 1 91.44 43 LEU B CA 1
ATOM 1481 C C . LEU B 1 43 ? 15.133 -7.434 -3.922 1 91.44 43 LEU B C 1
ATOM 1483 O O . LEU B 1 43 ? 16.109 -7.926 -4.504 1 91.44 43 LEU B O 1
ATOM 1487 N N . SER B 1 44 ? 15.133 -6.453 -2.971 1 83.94 44 SER B N 1
ATOM 1488 C CA . SER B 1 44 ? 16.453 -5.984 -2.574 1 83.94 44 SER B CA 1
ATOM 1489 C C . SER B 1 44 ? 17.203 -7.051 -1.778 1 83.94 44 SER B C 1
ATOM 1491 O O . SER B 1 44 ? 16.594 -7.84 -1.057 1 83.94 44 SER B O 1
ATOM 1493 N N . GLN B 1 45 ? 18.453 -7.207 -2.029 1 68.5 45 GLN B N 1
ATOM 1494 C CA . GLN B 1 45 ? 19.312 -8.18 -1.358 1 68.5 45 GLN B CA 1
ATOM 1495 C C . GLN B 1 45 ? 19.328 -7.949 0.15 1 68.5 45 GLN B C 1
ATOM 1497 O O . GLN B 1 45 ? 19.609 -8.867 0.921 1 68.5 45 GLN B O 1
ATOM 1502 N N . SER B 1 46 ? 19.125 -6.781 0.603 1 62.47 46 SER B N 1
ATOM 1503 C CA . SER B 1 46 ? 19.141 -6.449 2.025 1 62.47 46 SER B CA 1
ATOM 1504 C C . SER B 1 46 ? 17.891 -6.953 2.727 1 62.47 46 SER B C 1
ATOM 1506 O O . SER B 1 46 ? 17.859 -7.051 3.955 1 62.47 46 SER B O 1
ATOM 1508 N N . ASN B 1 47 ? 16.906 -7.246 2.076 1 55.84 47 ASN B N 1
ATOM 1509 C CA . ASN B 1 47 ? 15.648 -7.684 2.672 1 55.84 47 ASN B CA 1
ATOM 1510 C C . ASN B 1 47 ? 15.633 -9.188 2.902 1 55.84 47 ASN B C 1
ATOM 1512 O O . ASN B 1 47 ? 14.945 -9.922 2.186 1 55.84 47 ASN B O 1
ATOM 1516 N N . MET B 1 48 ? 16.734 -9.672 3.48 1 51.75 48 MET B N 1
ATOM 1517 C CA . MET B 1 48 ? 16.828 -11.102 3.758 1 51.75 48 MET B CA 1
ATOM 1518 C C . MET B 1 48 ? 16.094 -11.453 5.051 1 51.75 48 MET B C 1
ATOM 1520 O O . MET B 1 48 ? 16.734 -11.703 6.078 1 51.75 48 MET B O 1
ATOM 1524 N N . ARG B 1 49 ? 15.117 -10.594 5.473 1 51.97 49 ARG B N 1
ATOM 1525 C CA . ARG B 1 49 ? 14.617 -11.094 6.746 1 51.97 49 ARG B CA 1
ATOM 1526 C C . ARG B 1 49 ? 14.156 -12.547 6.613 1 51.97 49 ARG B C 1
ATOM 1528 O O . ARG B 1 49 ? 13.43 -12.891 5.68 1 51.97 49 ARG B O 1
ATOM 1535 N N . ARG B 1 50 ? 15.031 -13.344 7.281 1 48.5 50 ARG B N 1
ATOM 1536 C CA . ARG B 1 50 ? 14.742 -14.766 7.457 1 48.5 50 ARG B CA 1
ATOM 1537 C C . ARG B 1 50 ? 13.336 -14.977 7.988 1 48.5 50 ARG B C 1
ATOM 1539 O O . ARG B 1 50 ? 12.867 -14.227 8.844 1 48.5 50 ARG B O 1
ATOM 1546 N N . VAL B 1 51 ? 12.477 -15.312 7.105 1 50.81 51 VAL B N 1
ATOM 1547 C CA . VAL B 1 51 ? 11.133 -15.695 7.52 1 50.81 51 VAL B CA 1
ATOM 1548 C C . VAL B 1 51 ? 11.203 -16.578 8.766 1 50.81 51 VAL B C 1
ATOM 1550 O O . VAL B 1 51 ? 11.789 -17.656 8.727 1 50.81 51 VAL B O 1
ATOM 1553 N N . LYS B 1 52 ? 11.539 -15.836 9.906 1 49.09 52 LYS B N 1
ATOM 1554 C CA . LYS B 1 52 ? 11.422 -16.781 11.023 1 49.09 52 LYS B CA 1
ATOM 1555 C C . LYS B 1 52 ? 10.008 -17.328 11.133 1 49.09 52 LYS B C 1
ATOM 1557 O O . LYS B 1 52 ? 9.508 -17.969 10.203 1 49.09 52 LYS B O 1
ATOM 1562 N N . ALA B 1 53 ? 9.359 -16.969 12.617 1 48.53 53 ALA B N 1
ATOM 1563 C CA . ALA B 1 53 ? 8.109 -17.375 13.25 1 48.53 53 ALA B CA 1
ATOM 1564 C C . ALA B 1 53 ? 6.945 -16.5 12.781 1 48.53 53 ALA B C 1
ATOM 1566 O O . ALA B 1 53 ? 7.035 -15.273 12.805 1 48.53 53 ALA B O 1
ATOM 1567 N N . GLY B 1 54 ? 6.035 -16.969 11.703 1 57.5 54 GLY B N 1
ATOM 1568 C CA . GLY B 1 54 ? 4.793 -16.359 11.266 1 57.5 54 GLY B CA 1
ATOM 1569 C C . GLY B 1 54 ? 4.121 -17.109 10.133 1 57.5 54 GLY B C 1
ATOM 1570 O O . GLY B 1 54 ? 4.344 -18.297 9.961 1 57.5 54 GLY B O 1
ATOM 1571 N N . ILE B 1 55 ? 3.082 -16.406 9.531 1 66.69 55 ILE B N 1
ATOM 1572 C CA . ILE B 1 55 ? 2.371 -16.969 8.383 1 66.69 55 ILE B CA 1
ATOM 1573 C C . ILE B 1 55 ? 3.373 -17.375 7.309 1 66.69 55 ILE B C 1
ATOM 1575 O O . ILE B 1 55 ? 4.363 -16.688 7.07 1 66.69 55 ILE B O 1
ATOM 1579 N N . SER B 1 56 ? 3.273 -18.562 7.066 1 87.5 56 SER B N 1
ATOM 1580 C CA . SER B 1 56 ? 4.129 -19.047 5.988 1 87.5 56 SER B CA 1
ATOM 1581 C C . SER B 1 56 ? 3.898 -18.266 4.703 1 87.5 56 SER B C 1
ATOM 1583 O O . SER B 1 56 ? 2.861 -17.625 4.543 1 87.5 56 SER B O 1
ATOM 1585 N N . ILE B 1 57 ? 4.859 -18.203 3.904 1 92.38 57 ILE B N 1
ATOM 1586 C CA . ILE B 1 57 ? 4.762 -17.578 2.59 1 92.38 57 ILE B CA 1
ATOM 1587 C C . ILE B 1 57 ? 3.6 -18.188 1.812 1 92.38 57 ILE B C 1
ATOM 1589 O O . ILE B 1 57 ? 2.885 -17.484 1.094 1 92.38 57 ILE B O 1
ATOM 1593 N N . GLU B 1 58 ? 3.41 -19.469 2.072 1 93.69 58 GLU B N 1
ATOM 1594 C CA . GLU B 1 58 ? 2.324 -20.172 1.404 1 93.69 58 GLU B CA 1
ATOM 1595 C C . GLU B 1 58 ? 0.963 -19.656 1.862 1 93.69 58 GLU B C 1
ATOM 1597 O O . GLU B 1 58 ? 0.059 -19.469 1.047 1 93.69 58 GLU B O 1
ATOM 1602 N N . GLN B 1 59 ? 0.907 -19.469 3.062 1 93.88 59 GLN B N 1
ATOM 1603 C CA . GLN B 1 59 ? -0.343 -18.938 3.607 1 93.88 59 GLN B CA 1
ATOM 1604 C C . GLN B 1 59 ? -0.608 -17.531 3.117 1 93.88 59 GLN B C 1
ATOM 1606 O O . GLN B 1 59 ? -1.748 -17.172 2.809 1 93.88 59 GLN B O 1
ATOM 1611 N N . LEU B 1 60 ? 0.403 -16.828 3.104 1 93.19 60 LEU B N 1
ATOM 1612 C CA . LEU B 1 60 ? 0.256 -15.469 2.596 1 93.19 60 LEU B CA 1
ATOM 1613 C C . LEU B 1 60 ? -0.131 -15.477 1.12 1 93.19 60 LEU B C 1
ATOM 1615 O O . LEU B 1 60 ? -0.999 -14.711 0.696 1 93.19 60 LEU B O 1
ATOM 1619 N N . ALA B 1 61 ? 0.478 -16.312 0.356 1 95.44 61 ALA B N 1
ATOM 1620 C CA . ALA B 1 61 ? 0.141 -16.438 -1.059 1 95.44 61 ALA B CA 1
ATOM 1621 C C . ALA B 1 61 ? -1.331 -16.797 -1.241 1 95.44 61 ALA B C 1
ATOM 1623 O O . ALA B 1 61 ? -2.008 -16.25 -2.109 1 95.44 61 ALA B O 1
ATOM 1624 N N . GLU B 1 62 ? -1.765 -17.672 -0.406 1 94.06 62 GLU B N 1
ATOM 1625 C CA . GLU B 1 62 ? -3.17 -18.062 -0.483 1 94.06 62 GLU B CA 1
ATOM 1626 C C . GLU B 1 62 ? -4.086 -16.891 -0.14 1 94.06 62 GLU B C 1
ATOM 1628 O O . GLU B 1 62 ? -5.121 -16.703 -0.785 1 94.06 62 GLU B O 1
ATOM 1633 N N . SER B 1 63 ? -3.658 -16.141 0.866 1 93 63 SER B N 1
ATOM 1634 C CA . SER B 1 63 ? -4.43 -14.961 1.239 1 93 63 SER B CA 1
ATOM 1635 C C . SER B 1 63 ? -4.5 -13.953 0.091 1 93 63 SER B C 1
ATOM 1637 O O . SER B 1 63 ? -5.566 -13.414 -0.202 1 93 63 SER B O 1
ATOM 1639 N N . ILE B 1 64 ? -3.457 -13.805 -0.581 1 93.88 64 ILE B N 1
ATOM 1640 C CA . ILE B 1 64 ? -3.391 -12.859 -1.688 1 93.88 64 ILE B CA 1
ATOM 1641 C C . ILE B 1 64 ? -4.234 -13.367 -2.855 1 93.88 64 ILE B C 1
ATOM 1643 O O . ILE B 1 64 ? -4.93 -12.594 -3.514 1 93.88 64 ILE B O 1
ATOM 1647 N N . ALA B 1 65 ? -4.164 -14.633 -3.049 1 93.44 65 ALA B N 1
ATOM 1648 C CA . ALA B 1 65 ? -4.957 -15.227 -4.125 1 93.44 65 ALA B CA 1
ATOM 1649 C C . ALA B 1 65 ? -6.449 -15.016 -3.881 1 93.44 65 ALA B C 1
ATOM 1651 O O . ALA B 1 65 ? -7.215 -14.82 -4.828 1 93.44 65 ALA B O 1
ATOM 1652 N N . GLN B 1 66 ? -6.832 -14.992 -2.689 1 90.31 66 GLN B N 1
ATOM 1653 C CA . GLN B 1 66 ? -8.25 -14.906 -2.346 1 90.31 66 GLN B CA 1
ATOM 1654 C C . GLN B 1 66 ? -8.695 -13.445 -2.236 1 90.31 66 GLN B C 1
ATOM 1656 O O . GLN B 1 66 ? -9.789 -13.094 -2.684 1 90.31 66 GLN B O 1
ATOM 1661 N N . ARG B 1 67 ? -7.828 -12.602 -1.699 1 89.31 67 ARG B N 1
ATOM 1662 C CA . ARG B 1 67 ? -8.281 -11.266 -1.315 1 89.31 67 ARG B CA 1
ATOM 1663 C C . ARG B 1 67 ? -7.457 -10.188 -2.008 1 89.31 67 ARG B C 1
ATOM 1665 O O . ARG B 1 67 ? -7.734 -9 -1.859 1 89.31 67 ARG B O 1
ATOM 1672 N N . SER B 1 68 ? -6.473 -10.594 -2.732 1 93.19 68 SER B N 1
ATOM 1673 C CA . SER B 1 68 ? -5.551 -9.664 -3.381 1 93.19 68 SER B CA 1
ATOM 1674 C C . SER B 1 68 ? -4.535 -9.109 -2.389 1 93.19 68 SER B C 1
ATOM 1676 O O . SER B 1 68 ? -4.551 -9.477 -1.21 1 93.19 68 SER B O 1
ATOM 1678 N N . LEU B 1 69 ? -3.639 -8.367 -2.896 1 93.06 69 LEU B N 1
ATOM 1679 C CA . LEU B 1 69 ? -2.635 -7.684 -2.086 1 93.06 69 LEU B CA 1
ATOM 1680 C C . LEU B 1 69 ? -3.244 -6.488 -1.362 1 93.06 69 LEU B C 1
ATOM 1682 O O . LEU B 1 69 ? -3.553 -5.469 -1.986 1 93.06 69 LEU B O 1
ATOM 1686 N N . LEU B 1 70 ? -3.402 -6.535 -0.114 1 87.62 70 LEU B N 1
ATOM 1687 C CA . LEU B 1 70 ? -4.062 -5.492 0.666 1 87.62 70 LEU B CA 1
ATOM 1688 C C . LEU B 1 70 ? -3.15 -4.285 0.842 1 87.62 70 LEU B C 1
ATOM 1690 O O . LEU B 1 70 ? -3.619 -3.145 0.857 1 87.62 70 LEU B O 1
ATOM 1694 N N . GLN B 1 71 ? -1.926 -4.609 1.016 1 89.75 71 GLN B N 1
ATOM 1695 C CA . GLN B 1 71 ? -0.941 -3.539 1.108 1 89.75 71 GLN B CA 1
ATOM 1696 C C . GLN B 1 71 ? -0.011 -3.541 -0.101 1 89.75 71 GLN B C 1
ATOM 1698 O O . GLN B 1 71 ? 0.433 -4.602 -0.548 1 89.75 71 GLN B O 1
ATOM 1703 N N . SER B 1 72 ? 0.183 -2.383 -0.589 1 95.5 72 SER B N 1
ATOM 1704 C CA . SER B 1 72 ? 1.063 -2.236 -1.743 1 95.5 72 SER B CA 1
ATOM 1705 C C . SER B 1 72 ? 2.508 -2.57 -1.383 1 95.5 72 SER B C 1
ATOM 1707 O O . SER B 1 72 ? 2.865 -2.609 -0.204 1 95.5 72 SER B O 1
ATOM 1709 N N . LEU B 1 73 ? 3.314 -2.84 -2.363 1 94.5 73 LEU B N 1
ATOM 1710 C CA . LEU B 1 73 ? 4.762 -2.879 -2.195 1 94.5 73 LEU B CA 1
ATOM 1711 C C . LEU B 1 73 ? 5.363 -1.481 -2.324 1 94.5 73 LEU B C 1
ATOM 1713 O O . LEU B 1 73 ? 4.91 -0.682 -3.148 1 94.5 73 LEU B O 1
ATOM 1717 N N . ASN B 1 74 ? 6.336 -1.21 -1.526 1 93 74 ASN B N 1
ATOM 1718 C CA . ASN B 1 74 ? 7.184 -0.044 -1.75 1 93 74 ASN B CA 1
ATOM 1719 C C . ASN B 1 74 ? 8.328 -0.358 -2.711 1 93 74 ASN B C 1
ATOM 1721 O O . ASN B 1 74 ? 8.984 -1.39 -2.58 1 93 74 ASN B O 1
ATOM 1725 N N . VAL B 1 75 ? 8.477 0.572 -3.643 1 94.69 75 VAL B N 1
ATOM 1726 C CA . VAL B 1 75 ? 9.508 0.256 -4.629 1 94.69 75 VAL B CA 1
ATOM 1727 C C . VAL B 1 75 ? 10.32 1.509 -4.949 1 94.69 75 VAL B C 1
ATOM 1729 O O . VAL B 1 75 ? 9.875 2.629 -4.695 1 94.69 75 VAL B O 1
ATOM 1732 N N . ARG B 1 76 ? 11.492 1.26 -5.477 1 92.75 76 ARG B N 1
ATOM 1733 C CA . ARG B 1 76 ? 12.383 2.301 -5.992 1 92.75 76 ARG B CA 1
ATOM 1734 C C . ARG B 1 76 ? 12.828 1.982 -7.414 1 92.75 76 ARG B C 1
ATOM 1736 O O . ARG B 1 76 ? 13.18 0.841 -7.719 1 92.75 76 ARG B O 1
ATOM 1743 N N . ALA B 1 77 ? 12.75 3.01 -8.148 1 93.88 77 ALA B N 1
ATOM 1744 C CA . ALA B 1 77 ? 13.242 2.807 -9.508 1 93.88 77 ALA B CA 1
ATOM 1745 C C . ALA B 1 77 ? 14.742 2.514 -9.516 1 93.88 77 ALA B C 1
ATOM 1747 O O . ALA B 1 77 ? 15.508 3.162 -8.797 1 93.88 77 ALA B O 1
ATOM 1748 N N . VAL B 1 78 ? 15.133 1.528 -10.219 1 93.19 78 VAL B N 1
ATOM 1749 C CA . VAL B 1 78 ? 16.547 1.219 -10.375 1 93.19 78 VAL B CA 1
ATOM 1750 C C . VAL B 1 78 ? 17.141 2.057 -11.516 1 93.19 78 VAL B C 1
ATOM 1752 O O . VAL B 1 78 ? 16.578 2.109 -12.609 1 93.19 78 VAL B O 1
ATOM 1755 N N . VAL B 1 79 ? 18.188 2.75 -11.211 1 91.38 79 VAL B N 1
ATOM 1756 C CA . VAL B 1 79 ? 18.828 3.584 -12.219 1 91.38 79 VAL B CA 1
ATOM 1757 C C . VAL B 1 79 ? 20.203 3.021 -12.547 1 91.38 79 VAL B C 1
ATOM 1759 O O . VAL B 1 79 ? 20.812 2.342 -11.727 1 91.38 79 VAL B O 1
ATOM 1762 N N . ASP B 1 80 ? 20.625 3.229 -13.758 1 91.31 80 ASP B N 1
ATOM 1763 C CA . ASP B 1 80 ? 21.953 2.787 -14.148 1 91.31 80 ASP B CA 1
ATOM 1764 C C . ASP B 1 80 ? 23.031 3.76 -13.656 1 91.31 80 ASP B C 1
ATOM 1766 O O . ASP B 1 80 ? 22.719 4.688 -12.906 1 91.31 80 ASP B O 1
ATOM 1770 N N . ALA B 1 81 ? 24.25 3.453 -13.992 1 90.69 81 ALA B N 1
ATOM 1771 C CA . ALA B 1 81 ? 25.391 4.23 -13.523 1 90.69 81 ALA B CA 1
ATOM 1772 C C . ALA B 1 81 ? 25.281 5.688 -13.969 1 90.69 81 ALA B C 1
ATOM 1774 O O . ALA B 1 81 ? 25.812 6.582 -13.305 1 90.69 81 ALA B O 1
ATOM 1775 N N . GLU B 1 82 ? 24.547 5.969 -15 1 91.06 82 GLU B N 1
ATOM 1776 C CA . GLU B 1 82 ? 24.391 7.316 -15.539 1 91.06 82 GLU B CA 1
ATOM 1777 C C . GLU B 1 82 ? 23.156 8 -14.977 1 91.06 82 GLU B C 1
ATOM 1779 O O . GLU B 1 82 ? 22.891 9.164 -15.281 1 91.06 82 GLU B O 1
ATOM 1784 N N . GLY B 1 83 ? 22.391 7.32 -14.148 1 87.25 83 GLY B N 1
ATOM 1785 C CA . GLY B 1 83 ? 21.203 7.895 -13.539 1 87.25 83 GLY B CA 1
ATOM 1786 C C . GLY B 1 83 ? 19.953 7.676 -14.359 1 87.25 83 GLY B C 1
ATOM 1787 O O . GLY B 1 83 ? 18.891 8.242 -14.055 1 87.25 83 GLY B O 1
ATOM 1788 N N . ASN B 1 84 ? 20.109 6.871 -15.406 1 89.5 84 ASN B N 1
ATOM 1789 C CA . ASN B 1 84 ? 18.953 6.602 -16.25 1 89.5 84 ASN B CA 1
ATOM 1790 C C . ASN B 1 84 ? 18.125 5.445 -15.703 1 89.5 84 ASN B C 1
ATOM 1792 O O . ASN B 1 84 ? 18.672 4.469 -15.188 1 89.5 84 ASN B O 1
ATOM 1796 N N . ALA B 1 85 ? 16.828 5.602 -15.891 1 89.25 85 ALA B N 1
ATOM 1797 C CA . ALA B 1 85 ? 15.914 4.555 -15.43 1 89.25 85 ALA B CA 1
ATOM 1798 C C . ALA B 1 85 ? 16.109 3.271 -16.234 1 89.25 85 ALA B C 1
ATOM 1800 O O . ALA B 1 85 ? 16.188 3.309 -17.469 1 89.25 85 ALA B O 1
ATOM 1801 N N . THR B 1 86 ? 16.25 2.109 -15.586 1 93.25 86 THR B N 1
ATOM 1802 C CA . THR B 1 86 ? 16.422 0.813 -16.234 1 93.25 86 THR B CA 1
ATOM 1803 C C . THR B 1 86 ? 15.062 0.192 -16.562 1 93.25 86 THR B C 1
ATOM 1805 O O . THR B 1 86 ? 14.992 -0.778 -17.328 1 93.25 86 THR B O 1
ATOM 1808 N N . GLY B 1 87 ? 14 0.762 -15.992 1 94.31 87 GLY B N 1
ATOM 1809 C CA . GLY B 1 87 ? 12.68 0.159 -16.141 1 94.31 87 GLY B CA 1
ATOM 1810 C C . GLY B 1 87 ? 12.375 -0.865 -15.062 1 94.31 87 GLY B C 1
ATOM 1811 O O . GLY B 1 87 ? 11.266 -1.393 -14.992 1 94.31 87 GLY B O 1
ATOM 1812 N N . MET B 1 88 ? 13.391 -1.136 -14.281 1 96.44 88 MET B N 1
ATOM 1813 C CA . MET B 1 88 ? 13.219 -2.059 -13.164 1 96.44 88 MET B CA 1
ATOM 1814 C C . MET B 1 88 ? 12.984 -1.301 -11.867 1 96.44 88 MET B C 1
ATOM 1816 O O . MET B 1 88 ? 13.336 -0.125 -11.758 1 96.44 88 MET B O 1
ATOM 1820 N N . TYR B 1 89 ? 12.344 -1.98 -10.984 1 96.06 89 TYR B N 1
ATOM 1821 C CA . TYR B 1 89 ? 12.086 -1.439 -9.656 1 96.06 89 TYR B CA 1
ATOM 1822 C C . TYR B 1 89 ? 12.586 -2.389 -8.57 1 96.06 89 TYR B C 1
ATOM 1824 O O . TYR B 1 89 ? 12.398 -3.604 -8.672 1 96.06 89 TYR B O 1
ATOM 1832 N N . GLU B 1 90 ? 13.188 -1.825 -7.594 1 93.88 90 GLU B N 1
ATOM 1833 C CA . GLU B 1 90 ? 13.648 -2.607 -6.449 1 93.88 90 GLU B CA 1
ATOM 1834 C C . GLU B 1 90 ? 12.656 -2.527 -5.293 1 93.88 90 GLU B C 1
ATOM 1836 O O . GLU B 1 90 ? 12.047 -1.48 -5.062 1 93.88 90 GLU B O 1
ATOM 1841 N N . VAL B 1 91 ? 12.445 -3.629 -4.602 1 93.56 91 VAL B N 1
ATOM 1842 C CA . VAL B 1 91 ? 11.625 -3.721 -3.402 1 93.56 91 VAL B CA 1
ATOM 1843 C C . VAL B 1 91 ? 12.508 -3.734 -2.162 1 93.56 91 VAL B C 1
ATOM 1845 O O . VAL B 1 91 ? 13.031 -4.781 -1.773 1 93.56 91 VAL B O 1
ATOM 1848 N N . PRO B 1 92 ? 12.625 -2.609 -1.509 1 86.81 92 PRO B N 1
ATOM 1849 C CA . PRO B 1 92 ? 13.523 -2.557 -0.358 1 86.81 92 PRO B CA 1
ATOM 1850 C C . PRO B 1 92 ? 12.953 -3.252 0.875 1 86.81 92 PRO B C 1
ATOM 1852 O O . PRO B 1 92 ? 13.711 -3.744 1.717 1 86.81 92 PRO B O 1
ATOM 1855 N N . ALA B 1 93 ? 11.586 -3.203 1.007 1 83 93 ALA B N 1
ATOM 1856 C CA . ALA B 1 93 ? 10.875 -3.844 2.107 1 83 93 ALA B CA 1
ATOM 1857 C C . ALA B 1 93 ? 9.609 -4.539 1.608 1 83 93 ALA B C 1
ATOM 1859 O O . ALA B 1 93 ? 9.102 -4.219 0.531 1 83 93 ALA B O 1
ATOM 1860 N N . GLY B 1 94 ? 9.195 -5.562 2.324 1 86.19 94 GLY B N 1
ATOM 1861 C CA . GLY B 1 94 ? 8.047 -6.34 1.894 1 86.19 94 GLY B CA 1
ATOM 1862 C C . GLY B 1 94 ? 8.422 -7.668 1.27 1 86.19 94 GLY B C 1
ATOM 1863 O O . GLY B 1 94 ? 7.703 -8.188 0.409 1 86.19 94 GLY B O 1
ATOM 1864 N N . GLY B 1 95 ? 9.461 -8.195 1.621 1 88.5 95 GLY B N 1
ATOM 1865 C CA . GLY B 1 95 ? 9.977 -9.438 1.069 1 88.5 95 GLY B CA 1
ATOM 1866 C C . GLY B 1 95 ? 8.984 -10.578 1.136 1 88.5 95 GLY B C 1
ATOM 1867 O O . GLY B 1 95 ? 8.898 -11.391 0.21 1 88.5 95 GLY B O 1
ATOM 1868 N N . ARG B 1 96 ? 8.25 -10.672 2.203 1 89.81 96 ARG B N 1
ATOM 1869 C CA . ARG B 1 96 ? 7.281 -11.758 2.322 1 89.81 96 ARG B CA 1
ATOM 1870 C C . ARG B 1 96 ? 6.168 -11.617 1.286 1 89.81 96 ARG B C 1
ATOM 1872 O O . ARG B 1 96 ? 5.746 -12.602 0.682 1 89.81 96 ARG B O 1
ATOM 1879 N N . ARG B 1 97 ? 5.703 -10.406 1.136 1 93.25 97 ARG B N 1
ATOM 1880 C CA . ARG B 1 97 ? 4.688 -10.164 0.117 1 93.25 97 ARG B CA 1
ATOM 1881 C C . ARG B 1 97 ? 5.23 -10.453 -1.278 1 93.25 97 ARG B C 1
ATOM 1883 O O . ARG B 1 97 ? 4.559 -11.086 -2.096 1 93.25 97 ARG B O 1
ATOM 1890 N N . TYR B 1 98 ? 6.469 -10.07 -1.495 1 94.5 98 TYR B N 1
ATOM 1891 C CA . TYR B 1 98 ? 7.105 -10.328 -2.783 1 94.5 98 TYR B CA 1
ATOM 1892 C C . TYR B 1 98 ? 7.219 -11.828 -3.047 1 94.5 98 TYR B C 1
ATOM 1894 O O . TYR B 1 98 ? 6.871 -12.297 -4.129 1 94.5 98 TYR B O 1
ATOM 1902 N N . ARG B 1 99 ? 7.668 -12.531 -2.096 1 93.88 99 ARG B N 1
ATOM 1903 C CA . ARG B 1 99 ? 7.871 -13.969 -2.234 1 93.88 99 ARG B CA 1
ATOM 1904 C C . ARG B 1 99 ? 6.543 -14.695 -2.4 1 93.88 99 ARG B C 1
ATOM 1906 O O . ARG B 1 99 ? 6.469 -15.711 -3.102 1 93.88 99 ARG B O 1
ATOM 1913 N N . ALA B 1 100 ? 5.578 -14.18 -1.718 1 95.5 100 ALA B N 1
ATOM 1914 C CA . ALA B 1 100 ? 4.25 -14.758 -1.903 1 95.5 100 ALA B CA 1
ATOM 1915 C C . ALA B 1 100 ? 3.779 -14.594 -3.346 1 95.5 100 ALA B C 1
ATOM 1917 O O . ALA B 1 100 ? 3.227 -15.531 -3.932 1 95.5 100 ALA B O 1
ATOM 1918 N N . LEU B 1 101 ? 3.984 -13.445 -3.904 1 96.69 101 LEU B N 1
ATOM 1919 C CA . LEU B 1 101 ? 3.641 -13.219 -5.301 1 96.69 101 LEU B CA 1
ATOM 1920 C C . LEU B 1 101 ? 4.473 -14.102 -6.219 1 96.69 101 LEU B C 1
ATOM 1922 O O . LEU B 1 101 ? 3.955 -14.656 -7.191 1 96.69 101 LEU B O 1
ATOM 1926 N N . GLU B 1 102 ? 5.707 -14.188 -5.891 1 96 102 GLU B N 1
ATOM 1927 C CA . GLU B 1 102 ? 6.598 -15.07 -6.641 1 96 102 GLU B CA 1
ATOM 1928 C C . GLU B 1 102 ? 6.074 -16.5 -6.648 1 96 102 GLU B C 1
ATOM 1930 O O . GLU B 1 102 ? 6.086 -17.172 -7.688 1 96 102 GLU B O 1
ATOM 1935 N N . LEU B 1 103 ? 5.621 -16.938 -5.527 1 95.62 103 LEU B N 1
ATOM 1936 C CA . LEU B 1 103 ? 5.074 -18.297 -5.406 1 95.62 103 LEU B CA 1
ATOM 1937 C C . LEU B 1 103 ? 3.844 -18.453 -6.293 1 95.62 103 LEU B C 1
ATOM 1939 O O . LEU B 1 103 ? 3.689 -19.484 -6.961 1 95.62 103 LEU B O 1
ATOM 1943 N N . LEU B 1 104 ? 3.002 -17.469 -6.312 1 97.06 104 LEU B N 1
ATOM 1944 C CA . LEU B 1 104 ? 1.806 -17.531 -7.145 1 97.06 104 LEU B CA 1
ATOM 1945 C C . LEU B 1 104 ? 2.176 -17.609 -8.625 1 97.06 104 LEU B C 1
ATOM 1947 O O . LEU B 1 104 ? 1.525 -18.312 -9.391 1 97.06 104 LEU B O 1
ATOM 1951 N N . VAL B 1 105 ? 3.199 -16.891 -9.016 1 96.94 105 VAL B N 1
ATOM 1952 C CA . VAL B 1 105 ? 3.678 -16.938 -10.391 1 96.94 105 VAL B CA 1
ATOM 1953 C C . VAL B 1 105 ? 4.219 -18.344 -10.695 1 96.94 105 VAL B C 1
ATOM 1955 O O . VAL B 1 105 ? 3.906 -18.922 -11.734 1 96.94 105 VAL B O 1
ATOM 1958 N N . LYS B 1 106 ? 4.992 -18.859 -9.773 1 95.94 106 LYS B N 1
ATOM 1959 C CA . LYS B 1 106 ? 5.562 -20.188 -9.938 1 95.94 106 LYS B CA 1
ATOM 1960 C C . LYS B 1 106 ? 4.465 -21.25 -10.062 1 95.94 106 LYS B C 1
ATOM 1962 O O . LYS B 1 106 ? 4.617 -22.219 -10.797 1 95.94 106 LYS B O 1
ATOM 1967 N N . GLN B 1 107 ? 3.402 -21.047 -9.43 1 95.06 107 GLN B N 1
ATOM 1968 C CA . GLN B 1 107 ? 2.275 -21.969 -9.438 1 95.06 107 GLN B CA 1
ATOM 1969 C C . GLN B 1 107 ? 1.365 -21.719 -10.633 1 95.06 107 GLN B C 1
ATOM 1971 O O . GLN B 1 107 ? 0.314 -22.344 -10.773 1 95.06 107 GLN B O 1
ATOM 1976 N N . LYS B 1 108 ? 1.746 -20.781 -11.438 1 95.38 108 LYS B N 1
ATOM 1977 C CA . LYS B 1 108 ? 1.021 -20.422 -12.648 1 95.38 108 LYS B CA 1
ATOM 1978 C C . LYS B 1 108 ? -0.362 -19.859 -12.32 1 95.38 108 LYS B C 1
ATOM 1980 O O . LYS B 1 108 ? -1.292 -19.984 -13.125 1 95.38 108 LYS B O 1
ATOM 1985 N N . ARG B 1 109 ? -0.474 -19.297 -11.117 1 95.62 109 ARG B N 1
ATOM 1986 C CA . ARG B 1 109 ? -1.728 -18.703 -10.68 1 95.62 109 ARG B CA 1
ATOM 1987 C C . ARG B 1 109 ? -1.732 -17.203 -10.945 1 95.62 109 ARG B C 1
ATOM 1989 O O . ARG B 1 109 ? -2.77 -16.547 -10.82 1 95.62 109 ARG B O 1
ATOM 1996 N N . MET B 1 110 ? -0.623 -16.75 -11.273 1 95.69 110 MET B N 1
ATOM 1997 C CA . MET B 1 110 ? -0.466 -15.328 -11.602 1 95.69 110 MET B CA 1
ATOM 1998 C C . MET B 1 110 ? 0.521 -15.141 -12.75 1 95.69 110 MET B C 1
ATOM 2000 O O . MET B 1 110 ? 1.566 -15.797 -12.789 1 95.69 110 MET B O 1
ATOM 2004 N N . ALA B 1 111 ? 0.145 -14.266 -13.641 1 96.75 111 ALA B N 1
ATOM 2005 C CA . ALA B 1 111 ? 1.063 -13.977 -14.742 1 96.75 111 ALA B CA 1
ATOM 2006 C C . ALA B 1 111 ? 2.268 -13.18 -14.25 1 96.75 111 ALA B C 1
ATOM 2008 O O . ALA B 1 111 ? 2.148 -12.359 -13.336 1 96.75 111 ALA B O 1
ATOM 2009 N N . LYS B 1 112 ? 3.383 -13.367 -14.875 1 96.5 112 LYS B N 1
ATOM 2010 C CA . LYS B 1 112 ? 4.578 -12.602 -14.547 1 96.5 112 LYS B CA 1
ATOM 2011 C C . LYS B 1 112 ? 4.387 -11.125 -14.867 1 96.5 112 LYS B C 1
ATOM 2013 O O . LYS B 1 112 ? 5.066 -10.266 -14.305 1 96.5 112 LYS B O 1
ATOM 2018 N N . THR B 1 113 ? 3.486 -10.867 -15.766 1 97 113 THR B N 1
ATOM 2019 C CA . THR B 1 113 ? 3.264 -9.492 -16.203 1 97 113 THR B CA 1
ATOM 2020 C C . THR B 1 113 ? 2.076 -8.883 -15.461 1 97 113 THR B C 1
ATOM 2022 O O . THR B 1 113 ? 1.662 -7.758 -15.766 1 97 113 THR B O 1
ATOM 2025 N N . GLN B 1 114 ? 1.477 -9.617 -14.484 1 96.56 114 GLN B N 1
ATOM 2026 C CA . GLN B 1 114 ? 0.382 -9.07 -13.688 1 96.56 114 GLN B CA 1
ATOM 2027 C C . GLN B 1 114 ? 0.799 -7.781 -12.984 1 96.56 114 GLN B C 1
ATOM 2029 O O . GLN B 1 114 ? 1.839 -7.734 -12.328 1 96.56 114 GLN B O 1
ATOM 2034 N N . PRO B 1 115 ? 0.047 -6.715 -13.242 1 97.69 115 PRO B N 1
ATOM 2035 C CA . PRO B 1 115 ? 0.351 -5.48 -12.516 1 97.69 115 PRO B CA 1
ATOM 2036 C C . PRO B 1 115 ? 0.189 -5.633 -11.008 1 97.69 115 PRO B C 1
ATOM 2038 O O . PRO B 1 115 ? -0.822 -6.164 -10.539 1 97.69 115 PRO B O 1
ATOM 2041 N N . VAL B 1 116 ? 1.14 -5.199 -10.281 1 98 116 VAL B N 1
ATOM 2042 C CA . VAL B 1 116 ? 1.177 -5.223 -8.828 1 98 116 VAL B CA 1
ATOM 2043 C C . VAL B 1 116 ? 1.076 -3.797 -8.281 1 98 116 VAL B C 1
ATOM 2045 O O . VAL B 1 116 ? 1.826 -2.912 -8.703 1 98 116 VAL B O 1
ATOM 2048 N N . PRO B 1 117 ? 0.106 -3.539 -7.457 1 97.62 117 PRO B N 1
ATOM 2049 C CA . PRO B 1 117 ? 0.041 -2.201 -6.859 1 97.62 117 PRO B CA 1
ATOM 2050 C C . PRO B 1 117 ? 1.282 -1.862 -6.035 1 97.62 117 PRO B C 1
ATOM 2052 O O . PRO B 1 117 ? 1.633 -2.598 -5.109 1 97.62 117 PRO B O 1
ATOM 2055 N N . CYS B 1 118 ? 1.906 -0.729 -6.305 1 97.62 118 CYS B N 1
ATOM 2056 C CA . CYS B 1 118 ? 3.131 -0.295 -5.641 1 97.62 118 CYS B CA 1
ATOM 2057 C C . CYS B 1 118 ? 3.064 1.187 -5.289 1 97.62 118 CYS B C 1
ATOM 2059 O O . CYS B 1 118 ? 2.277 1.934 -5.875 1 97.62 118 CYS B O 1
ATOM 2061 N N . VAL B 1 119 ? 3.762 1.525 -4.332 1 96.38 119 VAL B N 1
ATOM 2062 C CA . VAL B 1 119 ? 4.094 2.92 -4.062 1 96.38 119 VAL B CA 1
ATOM 2063 C C . VAL B 1 119 ? 5.543 3.191 -4.469 1 96.38 119 VAL B C 1
ATOM 2065 O O . VAL B 1 119 ? 6.461 2.504 -4.016 1 96.38 119 VAL B O 1
ATOM 2068 N N . VAL B 1 120 ? 5.723 4.145 -5.324 1 95.5 120 VAL B N 1
ATOM 2069 C CA . VAL B 1 120 ? 7.059 4.441 -5.836 1 95.5 120 VAL B CA 1
ATOM 2070 C C . VAL B 1 120 ? 7.723 5.504 -4.965 1 95.5 120 VAL B C 1
ATOM 2072 O O . VAL B 1 120 ? 7.289 6.656 -4.938 1 95.5 120 VAL B O 1
ATOM 2075 N N . LEU B 1 121 ? 8.695 5.027 -4.301 1 90.5 121 LEU B N 1
ATOM 2076 C CA . LEU B 1 121 ? 9.414 5.922 -3.402 1 90.5 121 LEU B CA 1
ATOM 2077 C C . LEU B 1 121 ? 10.445 6.75 -4.168 1 90.5 121 LEU B C 1
ATOM 2079 O O . LEU B 1 121 ? 11.07 6.254 -5.105 1 90.5 121 LEU B O 1
ATOM 2083 N N . GLY B 1 122 ? 10.484 8.055 -3.801 1 79.69 122 GLY B N 1
ATOM 2084 C CA . GLY B 1 122 ? 11.477 8.914 -4.426 1 79.69 122 GLY B CA 1
ATOM 2085 C C . GLY B 1 122 ? 12.898 8.562 -4.031 1 79.69 122 GLY B C 1
ATOM 2086 O O . GLY B 1 122 ? 13.117 7.785 -3.102 1 79.69 122 GLY B O 1
ATOM 2087 N N . ALA B 1 123 ? 13.883 8.875 -4.93 1 60.5 123 ALA B N 1
ATOM 2088 C CA . ALA B 1 123 ? 15.312 8.617 -4.73 1 60.5 123 ALA B CA 1
ATOM 2089 C C . ALA B 1 123 ? 15.75 8.992 -3.32 1 60.5 123 ALA B C 1
ATOM 2091 O O . ALA B 1 123 ? 16.625 8.344 -2.738 1 60.5 123 ALA B O 1
ATOM 2092 N N . GLY B 1 124 ? 15.164 10 -2.738 1 54.38 124 GLY B N 1
ATOM 2093 C CA . GLY B 1 124 ? 15.672 10.461 -1.457 1 54.38 124 GLY B CA 1
ATOM 2094 C C . GLY B 1 124 ? 15.062 9.734 -0.273 1 54.38 124 GLY B C 1
ATOM 2095 O O . GLY B 1 124 ? 15.336 10.078 0.879 1 54.38 124 GLY B O 1
ATOM 2096 N N . SER B 1 125 ? 14.094 8.898 -0.475 1 53.28 125 SER B N 1
ATOM 2097 C CA . SER B 1 125 ? 13.445 8.273 0.673 1 53.28 125 SER B CA 1
ATOM 2098 C C . SER B 1 125 ? 14.344 7.215 1.304 1 53.28 125 SER B C 1
ATOM 2100 O O . SER B 1 125 ? 14.703 6.23 0.653 1 53.28 125 SER B O 1
ATOM 2102 N N . ALA B 1 126 ? 15.383 7.641 2.066 1 41.97 126 ALA B N 1
ATOM 2103 C CA . ALA B 1 126 ? 16.281 6.742 2.777 1 41.97 126 ALA B CA 1
ATOM 2104 C C . ALA B 1 126 ? 15.516 5.59 3.424 1 41.97 126 ALA B C 1
ATOM 2106 O O . ALA B 1 126 ? 14.359 5.754 3.82 1 41.97 126 ALA B O 1
ATOM 2107 N N . ASN B 1 127 ? 16 4.344 3.242 1 44.81 127 ASN B N 1
ATOM 2108 C CA . ASN B 1 127 ? 15.641 3.023 3.75 1 44.81 127 ASN B CA 1
ATOM 2109 C C . ASN B 1 127 ? 15.297 3.068 5.234 1 44.81 127 ASN B C 1
ATOM 2111 O O . ASN B 1 127 ? 16.125 2.723 6.082 1 44.81 127 ASN B O 1
ATOM 2115 N N . ARG B 1 128 ? 14.852 4.086 5.867 1 39.44 128 ARG B N 1
ATOM 2116 C CA . ARG B 1 128 ? 14.828 3.859 7.309 1 39.44 128 ARG B CA 1
ATOM 2117 C C . ARG B 1 128 ? 13.672 2.939 7.699 1 39.44 128 ARG B C 1
ATOM 2119 O O . ARG B 1 128 ? 12.656 3.396 8.219 1 39.44 128 ARG B O 1
ATOM 2126 N N . GLU B 1 129 ? 13.305 2.17 6.871 1 40.34 129 GLU B N 1
ATOM 2127 C CA . GLU B 1 129 ? 12.164 1.373 7.324 1 40.34 129 GLU B CA 1
ATOM 2128 C C . GLU B 1 129 ? 12.484 0.654 8.633 1 40.34 129 GLU B C 1
ATOM 2130 O O . GLU B 1 129 ? 11.656 -0.105 9.141 1 40.34 129 GLU B O 1
ATOM 2135 N N . HIS B 1 130 ? 13.773 0.46 9.094 1 38.38 130 HIS B N 1
ATOM 2136 C CA . HIS B 1 130 ? 14.055 -0.725 9.898 1 38.38 130 HIS B CA 1
ATOM 2137 C C . HIS B 1 130 ? 13.258 -0.705 11.203 1 38.38 130 HIS B C 1
ATOM 2139 O O . HIS B 1 130 ? 12.992 -1.758 11.781 1 38.38 130 HIS B O 1
ATOM 2145 N N . GLY B 1 131 ? 13.258 0.354 12.039 1 32.75 131 GLY B N 1
ATOM 2146 C CA . GLY B 1 131 ? 13.398 0.188 13.477 1 32.75 131 GLY B CA 1
ATOM 2147 C C . GLY B 1 131 ? 12.102 -0.212 14.156 1 32.75 131 GLY B C 1
ATOM 2148 O O . GLY B 1 131 ? 12.07 -0.397 15.375 1 32.75 131 GLY B O 1
ATOM 2149 N N . SER B 1 132 ? 10.945 0.188 13.555 1 35.69 132 SER B N 1
ATOM 2150 C CA . SER B 1 132 ? 9.945 0.171 14.609 1 35.69 132 SER B CA 1
ATOM 2151 C C . SER B 1 132 ? 9.547 -1.256 14.977 1 35.69 132 SER B C 1
ATOM 2153 O O . SER B 1 132 ? 8.711 -1.468 15.852 1 35.69 132 SER B O 1
ATOM 2155 N N . ARG B 1 133 ? 9.688 -2.156 14.07 1 33.97 133 ARG B N 1
ATOM 2156 C CA . ARG B 1 133 ? 9.125 -3.428 14.508 1 33.97 133 ARG B CA 1
ATOM 2157 C C . ARG B 1 133 ? 9.914 -4.008 15.68 1 33.97 133 ARG B C 1
ATOM 2159 O O . ARG B 1 133 ? 9.586 -5.086 16.172 1 33.97 133 ARG B O 1
ATOM 2166 N N . SER B 1 134 ? 11.203 -3.627 15.781 1 31.98 134 SER B N 1
ATOM 2167 C CA . SER B 1 134 ? 12.047 -4.352 16.734 1 31.98 134 SER B CA 1
ATOM 2168 C C . SER B 1 134 ? 11.594 -4.117 18.156 1 31.98 134 SER B C 1
ATOM 2170 O O . SER B 1 134 ? 12.008 -4.836 19.078 1 31.98 134 SER B O 1
ATOM 2172 N N . LYS B 1 135 ? 10.969 -2.936 18.406 1 33.47 135 LYS B N 1
ATOM 2173 C CA . LYS B 1 135 ? 10.922 -2.711 19.844 1 33.47 135 LYS B CA 1
ATOM 2174 C C . LYS B 1 135 ? 9.914 -3.637 20.516 1 33.47 135 LYS B C 1
ATOM 2176 O O . LYS B 1 135 ? 9.758 -3.613 21.734 1 33.47 135 LYS B O 1
ATOM 2181 N N . LEU B 1 136 ? 9.109 -4.238 19.75 1 33.91 136 LEU B N 1
ATOM 2182 C CA . LEU B 1 136 ? 8.164 -5.062 20.5 1 33.91 136 LEU B CA 1
ATOM 2183 C C . LEU B 1 136 ? 8.82 -6.352 20.969 1 33.91 136 LEU B C 1
ATOM 2185 O O . LEU B 1 136 ? 8.258 -7.078 21.797 1 33.91 136 LEU B O 1
ATOM 2189 N N . ARG B 1 137 ? 9.922 -6.695 20.25 1 34.31 137 ARG B N 1
ATOM 2190 C CA . ARG B 1 137 ? 10.445 -7.992 20.656 1 34.31 137 ARG B CA 1
ATOM 2191 C C . ARG B 1 137 ? 11.133 -7.906 22.016 1 34.31 137 ARG B C 1
ATOM 2193 O O . ARG B 1 137 ? 11.195 -8.891 22.75 1 34.31 137 ARG B O 1
ATOM 2200 N N . ASN B 1 138 ? 11.789 -6.758 22.297 1 31.92 138 ASN B N 1
ATOM 2201 C CA . ASN B 1 138 ? 12.812 -6.914 23.328 1 31.92 138 ASN B CA 1
ATOM 2202 C C . ASN B 1 138 ? 12.188 -7.023 24.719 1 31.92 138 ASN B C 1
ATOM 2204 O O . ASN B 1 138 ? 12.883 -7.328 25.688 1 31.92 138 ASN B O 1
ATOM 2208 N N . ARG B 1 139 ? 11.031 -6.387 24.953 1 33.16 139 ARG B N 1
ATOM 2209 C CA . ARG B 1 139 ? 10.773 -6.355 26.391 1 33.16 139 ARG B CA 1
ATOM 2210 C C . ARG B 1 139 ? 10.398 -7.738 26.922 1 33.16 139 ARG B C 1
ATOM 2212 O O . ARG B 1 139 ? 10.25 -7.934 28.125 1 33.16 139 ARG B O 1
ATOM 2219 N N . ARG B 1 140 ? 10.086 -8.641 26 1 34.12 140 ARG B N 1
ATOM 2220 C CA . ARG B 1 140 ? 9.633 -9.859 26.672 1 34.12 140 ARG B CA 1
ATOM 2221 C C . ARG B 1 140 ? 10.797 -10.586 27.328 1 34.12 140 ARG B C 1
ATOM 2223 O O . ARG B 1 140 ? 10.594 -11.469 28.156 1 34.12 140 ARG B O 1
ATOM 2230 N N . GLY B 1 141 ? 12.047 -10.312 26.781 1 32.56 141 GLY B N 1
ATOM 2231 C CA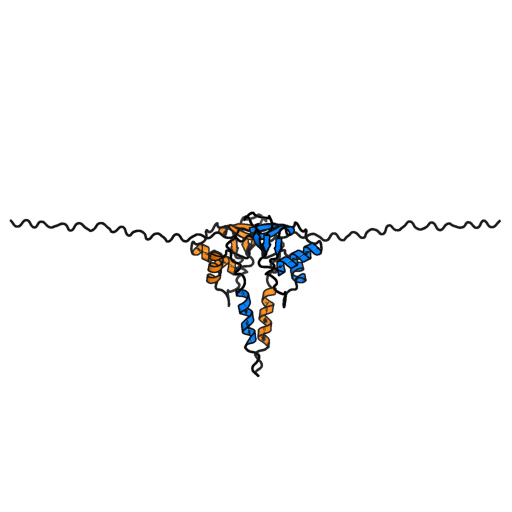 . GLY B 1 141 ? 13.055 -11.227 27.297 1 32.56 141 GLY B CA 1
ATOM 2232 C C . GLY B 1 141 ? 13.352 -11.016 28.766 1 32.56 141 GLY B C 1
ATOM 2233 O O . GLY B 1 141 ? 14.125 -11.758 29.359 1 32.56 141 GLY B O 1
ATOM 2234 N N . TRP B 1 142 ? 13.148 -9.75 29.312 1 34.22 142 TRP B N 1
ATOM 2235 C CA . TRP B 1 142 ? 13.891 -9.594 30.562 1 34.22 142 TRP B CA 1
ATOM 2236 C C . TRP B 1 142 ? 13.211 -10.359 31.688 1 34.22 142 TRP B C 1
ATOM 2238 O O . TRP B 1 142 ? 13.852 -10.688 32.688 1 34.22 142 TRP B O 1
ATOM 2248 N N . ARG B 1 143 ? 11.859 -10.461 31.703 1 33.88 143 ARG B N 1
ATOM 2249 C CA . ARG B 1 143 ? 11.398 -10.812 33.031 1 33.88 143 ARG B CA 1
ATOM 2250 C C . ARG B 1 143 ? 11.711 -12.266 33.375 1 33.88 143 ARG B C 1
ATOM 2252 O O . ARG B 1 143 ? 11.453 -12.734 34.469 1 33.88 143 ARG B O 1
ATOM 2259 N N . ALA B 1 144 ? 11.797 -13.102 32.406 1 31.42 144 ALA B N 1
ATOM 2260 C CA . ALA B 1 144 ? 11.555 -14.461 32.875 1 31.42 144 ALA B CA 1
ATOM 2261 C C . ALA B 1 144 ? 12.75 -14.977 33.688 1 31.42 144 ALA B C 1
ATOM 2263 O O . ALA B 1 144 ? 12.641 -15.969 34.406 1 31.42 144 ALA B O 1
ATOM 2264 N N . ASN B 1 145 ? 13.961 -14.602 33.219 1 28.67 145 ASN B N 1
ATOM 2265 C CA . ASN B 1 145 ? 14.914 -15.586 33.719 1 28.67 145 ASN B CA 1
ATOM 2266 C C . ASN B 1 145 ? 15.297 -15.297 35.156 1 28.67 145 ASN B C 1
ATOM 2268 O O . ASN B 1 145 ? 16.234 -14.539 35.438 1 28.67 145 ASN B O 1
ATOM 2272 N N . SER B 1 146 ? 14.406 -14.68 36.031 1 30.3 146 SER B N 1
ATOM 2273 C CA . SER B 1 146 ? 14.93 -14.797 37.406 1 30.3 146 SER B CA 1
ATOM 2274 C C . SER B 1 146 ? 15.18 -16.266 37.75 1 30.3 146 SER B C 1
ATOM 2276 O O . SER B 1 146 ? 14.344 -17.125 37.5 1 30.3 146 SER B O 1
ATOM 2278 N N . PRO B 1 147 ? 16.453 -16.594 38.031 1 28.73 147 PRO B N 1
ATOM 2279 C CA . PRO B 1 147 ? 16.734 -17.891 38.688 1 28.73 147 PRO B CA 1
ATOM 2280 C C . PRO B 1 147 ? 15.82 -18.172 39.875 1 28.73 147 PRO B C 1
ATOM 2282 O O . PRO B 1 147 ? 15.25 -17.234 40.438 1 28.73 147 PRO B O 1
#

InterPro domains:
  IPR003115 ParB-like, N-terminal domain [PF02195] (34-108)
  IPR003115 ParB-like, N-terminal domain [SM00470] (34-137)
  IPR036086 ParB/Sulfiredoxin superfamily [SSF110849] (35-125)
  IPR050336 Chromosome-partitioning and nucleoid occlusion protein [PTHR33375] (32-123)

Secondary structure (DSSP, 8-state):
-----------------------------PPPEEEEEGGGEEE-TT------SSS-HHHHHHHHHHH--SSPEEEEEEE-TTS-EEEEEEEEE-HHHHHHHHHHHHTTSS-TT-EEEEEEE-TT---TTSGGGGGGTGGGGTTT---/-----------------------------PPPEEEEEGGGEEE-TT------SSS-HHHHHHHHHHH--SSPEEEEEEE-TTS-EEEEEEESS-HHHHHHHHHHHHTTSS-TT-EEEEEEE-TT---TTSGGGGGGTGGGGTSS---

Organism: NCBI:txid2511166

pLDDT: mean 73.01, std 25.0, range [28.44, 98.5]

Solvent-accessible surface area (backbone atoms only — not comparable to full-atom values): 17656 Å² total; per-residue (Å²): 135,85,78,77,76,76,75,74,74,73,75,72,76,76,73,71,73,69,73,67,75,74,75,76,59,72,62,56,77,54,42,49,40,43,61,40,37,45,74,38,55,40,75,34,84,83,42,62,74,70,82,76,95,70,82,47,52,66,55,49,27,52,47,31,68,74,58,25,66,64,57,39,40,34,28,30,75,38,54,45,98,85,67,44,77,69,76,35,28,32,27,66,53,56,51,62,62,51,50,12,51,50,48,34,32,74,68,52,29,26,58,56,66,43,51,37,30,24,28,45,45,57,94,78,54,71,84,70,73,70,66,74,72,55,64,73,59,59,70,66,65,68,72,66,75,66,129,135,85,77,75,76,73,76,73,75,72,74,71,76,76,74,71,73,68,72,67,74,74,77,76,59,73,60,58,77,54,42,49,42,43,61,40,37,45,74,37,55,39,76,33,83,83,43,62,73,71,80,72,98,67,83,46,51,65,53,48,27,51,48,30,68,73,61,24,65,64,57,40,40,33,28,32,75,38,53,47,97,85,65,44,77,70,76,36,28,33,28,66,55,55,53,62,62,52,50,12,52,50,49,34,34,74,68,51,30,25,59,54,67,42,50,37,31,25,26,45,45,57,92,78,52,70,83,70,71,70,66,73,72,56,66,72,60,59,68,66,67,66,70,65,74,65,130

Sequence (294 aa):
MFSDELRTESEAPGTRRREAPMTKVDKITLSPSRDIPFNKLVLSQSNMRRVKAGISIEQLAESIAQRSLLQSLNVRAVVDAEGNATGMYEVPAGGRRYRALELLVKQKRMAKTQPVPCVVLGAGSANREHGSRSKLRNRRGWRANSPMFSDELRTESEAPGTRRREAPMTKVDKITLSPSRDIPFNKLVLSQSNMRRVKAGISIEQLAESIAQRSLLQSLNVRAVVDAEGNATGMYEVPAGGRRYRALELLVKQKRMAKTQPVPCVVLGAGSANREHGSRSKLRNRRGWRANSP